Protein 2J13 (pdb70)

Sequence (207 aa):
MAYTNTTPHNWGIAGKLYTDLLQKNGGFYLGDTKKKDIYLLTFDNGYYENGYTGKILDVLKEEKKVPATFFVTGHYIKTQKKDLLLLRMKKDEGHIIGNHSWSHPDFTAVNNDEKLLREELTSVTEEIKKVTGQKKEVKKYVRPPRGVFSERTLALLTKEMGYYNVFWSLAFLDDWIHPGSILLLLHAISKDNAEEALAKIIDDDLREKGYHFKSLDDLVKSN

Solvent-accessible surface area: 10336 Å² total; per-residue (Å²): 132,104,97,68,86,78,79,35,106,16,37,96,47,47,90,109,41,60,58,14,4,134,110,11,22,14,29,42,53,12,31,86,170,80,89,6,0,3,3,0,4,48,7,28,153,36,64,52,55,4,18,87,2,0,65,19,1,94,139,52,153,3,33,4,2,1,0,0,3,0,112,2,0,140,75,50,100,117,26,0,56,59,0,88,102,44,59,16,28,1,0,0,7,0,76,68,52,29,48,3,42,83,34,102,33,106,84,3,99,106,1,0,49,38,0,12,99,50,0,78,182,30,10,50,27,167,94,11,68,2,0,0,3,0,141,1,11,0,2,43,80,6,1,9,15,1,103,122,52,59,18,70,2,0,0,39,22,80,55,119,76,116,266,64,130,34,0,4,0,7,13,18,48,17,67,47,135,87,32,13,113,40,5,23,141,56,0,63,84,12,95,157,113,35,13,102,17,63,20,2,50,46,12,46,156,27,166

B-factor: mean 31.55, std 9.58, range [15.0, 72.78]

Nearest PDB structures (foldseek):
  2j13-assembly1_A  TM=1.005E+00  e=3.047E-46  Bacillus anthracis str. Ames
  1w17-assembly2_B  TM=9.681E-01  e=4.749E-28  Bacillus subtilis
  7bkf-assembly1_A  TM=9.327E-01  e=3.307E-18  Bacillus anthracis
  5o6y-assembly4_D  TM=9.302E-01  e=1.624E-17  Bacillus cereus ATCC 14579
  5o6y-assembly1_A  TM=9.293E-01  e=1.966E-17  Bacillus cereus ATCC 14579

Foldseek 3Di:
DDFDLDKDFDDPDDDVVVVLQVVQQEDAFFDQVAQEEAEEEEAADCQPQLVLLLVLCLVLVFEHEYAYEQVCCVPPLPSLQSCLVSHYHYEHAFHNQDQLSPDDLVRLCCRRVVRQVSSCVSHVDPGHAEYEYRSRMDGSVSSNSQVVSRHHHYDFNEEDDVCDGRGGYYYYDRNDPCRSVVVNVVSVVSVVVVHDHDYVVVRVVSD

Radius of gyration: 16.36 Å; Cα contacts (8 Å, |Δi|>4): 412; chains: 1; bounding box: 39×41×39 Å

Secondary structure (DSSP, 8-state):
-PPP---EE-----HHHHHHHHHTTEESB--TTS-EEEEEEEESS--S-HHHHHHHHHHHT--EEEEE-HHHHHH-HHHHHHHHHTT-EEEE--SS---GGGS-HHHHHHHHHHHHHHHHHHH--S---EE--GGGEE-HHHHHHHHHTT-EEE--SEE------TTBEEEE---STTHHHHHHHHHHHHHHTT-EEE-HHHHHHT-

InterPro domains:
  IPR002509 NodB homology domain [PF01522] (63-186)
  IPR002509 NodB homology domain [PS51677] (68-249)
  IPR011330 Glycoside hydrolase/deacetylase, beta/alpha-barrel [SSF88713] (45-255)
  IPR014235 Peptidoglycan-N-acetylmuramic acid deacetylase PdaA [TIGR02884] (32-254)
  IPR014235 Peptidoglycan-N-acetylmuramic acid deacetylase PdaA [cd10948] (29-251)
  IPR050248 Polysaccharide deacetylase, ArnD subfamily [PTHR10587] (43-257)

Organism: Bacillus anthracis (NCBI:txid1392)

Structure (mmCIF, N/CA/C/O backbone):
data_2J13
#
_entry.id   2J13
#
_cell.length_a   56.927
_cell.length_b   56.927
_cell.length_c   158.531
_cell.angle_alpha   90.00
_cell.angle_beta   90.00
_cell.angle_gamma   120.00
#
_symmetry.space_group_name_H-M   'P 32 2 1'
#
loop_
_entity.id
_entity.type
_entity.pdbx_description
1 polymer 'POLYSACCHARIDE DEACETYLASE'
2 non-polymer 'ZINC ION'
3 non-polymer 'ACETATE ION'
4 non-polymer 'CACODYLATE ION'
5 water water
#
loop_
_atom_site.group_PDB
_atom_site.id
_atom_site.type_symbol
_atom_site.label_atom_id
_atom_site.label_alt_id
_atom_site.label_comp_id
_atom_site.label_asym_id
_atom_site.label_entity_id
_atom_site.label_seq_id
_atom_site.pdbx_PDB_ins_code
_atom_site.Cartn_x
_atom_site.Cartn_y
_atom_site.Cartn_z
_atom_site.occupancy
_atom_site.B_iso_or_equiv
_atom_site.auth_seq_id
_atom_site.auth_comp_id
_atom_site.auth_asym_id
_atom_site.auth_atom_id
_atom_site.pdbx_PDB_model_num
ATOM 1 N N . MET A 1 11 ? 43.249 42.544 -7.131 1.00 47.49 1 MET A N 1
ATOM 2 C CA . MET A 1 11 ? 42.696 42.264 -5.772 1.00 46.63 1 MET A CA 1
ATOM 3 C C . MET A 1 11 ? 43.321 41.030 -5.122 1.00 45.89 1 MET A C 1
ATOM 4 O O . MET A 1 11 ? 42.908 39.899 -5.408 1.00 46.39 1 MET A O 1
ATOM 5 N N . ALA A 1 12 ? 44.330 41.258 -4.271 1.00 44.63 2 ALA A N 1
ATOM 6 C CA . ALA A 1 12 ? 44.917 40.202 -3.443 1.00 43.20 2 ALA A CA 1
ATOM 7 C C . ALA A 1 12 ? 44.147 40.161 -2.145 1.00 42.66 2 ALA A C 1
ATOM 8 O O . ALA A 1 12 ? 44.128 41.137 -1.382 1.00 41.41 2 ALA A O 1
ATOM 10 N N . TYR A 1 13 ? 43.532 39.022 -1.879 1.00 42.14 3 TYR A N 1
ATOM 11 C CA . TYR A 1 13 ? 42.854 38.829 -0.614 1.00 41.98 3 TYR A CA 1
ATOM 12 C C . TYR A 1 13 ? 43.844 38.962 0.512 1.00 40.89 3 TYR A C 1
ATOM 13 O O . TYR A 1 13 ? 45.008 38.553 0.412 1.00 40.57 3 TYR A O 1
ATOM 22 N N . THR A 1 14 ? 43.374 39.525 1.611 1.00 39.95 4 THR A N 1
ATOM 23 C CA . THR A 1 14 ? 44.175 39.638 2.793 1.00 39.72 4 THR A CA 1
ATOM 24 C C . THR A 1 14 ? 44.294 38.269 3.440 1.00 38.94 4 THR A C 1
ATOM 25 O O . THR A 1 14 ? 43.300 37.521 3.515 1.00 38.13 4 THR A O 1
ATOM 29 N N . ASN A 1 15 ? 45.497 37.943 3.890 1.00 37.79 5 ASN A N 1
ATOM 30 C CA . ASN A 1 15 ? 45.774 36.689 4.566 1.00 37.89 5 ASN A CA 1
ATOM 31 C C . ASN A 1 15 ? 45.974 36.868 6.058 1.00 35.88 5 ASN A C 1
ATOM 32 O O . ASN A 1 15 ? 46.310 35.919 6.763 1.00 35.79 5 ASN A O 1
ATOM 37 N N . THR A 1 16 ? 45.763 38.089 6.574 1.00 34.47 6 THR A N 1
ATOM 38 C CA A THR A 1 16 ? 45.956 38.321 7.995 0.50 34.13 6 THR A CA 1
ATOM 39 C CA B THR A 1 16 ? 45.948 38.353 7.998 0.50 34.21 6 THR A CA 1
ATOM 40 C C . THR A 1 16 ? 44.912 37.502 8.754 1.00 33.50 6 THR A C 1
ATOM 41 O O . THR A 1 16 ? 43.742 37.555 8.404 1.00 32.61 6 THR A O 1
ATOM 48 N N . PRO A 1 17 ? 45.364 36.710 9.736 1.00 33.24 7 PRO A N 1
ATOM 49 C CA . PRO A 1 17 ? 44.442 35.875 10.515 1.00 32.71 7 PRO A CA 1
ATOM 50 C C . PRO A 1 17 ? 43.642 36.616 11.570 1.00 32.16 7 PRO A C 1
ATOM 51 O O . PRO A 1 17 ? 44.137 37.567 12.217 1.00 32.05 7 PRO A O 1
ATOM 55 N N . HIS A 1 18 ? 42.409 36.171 11.762 1.00 30.73 8 HIS A N 1
ATOM 56 C CA . HIS A 1 18 ? 41.556 36.682 12.801 1.00 31.18 8 HIS A CA 1
ATOM 57 C C . HIS A 1 18 ? 41.043 35.475 13.558 1.00 31.21 8 HIS A C 1
ATOM 58 O O . HIS A 1 18 ? 40.921 34.396 12.953 1.00 29.82 8 HIS A O 1
ATOM 65 N N . ASN A 1 19 ? 40.796 35.631 14.859 1.00 31.74 9 ASN A N 1
ATOM 66 C CA . ASN A 1 19 ? 40.163 34.600 15.682 1.00 32.82 9 ASN A CA 1
ATOM 67 C C . ASN A 1 19 ? 38.723 35.046 15.929 1.00 32.90 9 ASN A C 1
ATOM 68 O O . ASN A 1 19 ? 38.469 36.151 16.442 1.00 32.36 9 ASN A O 1
ATOM 73 N N . TRP A 1 20 ? 37.759 34.204 15.583 1.00 32.02 10 TRP A N 1
ATOM 74 C CA . TRP A 1 20 ? 36.366 34.592 15.795 1.00 32.20 10 TRP A CA 1
ATOM 75 C C . TRP A 1 20 ? 36.064 34.753 17.270 1.00 34.65 10 TRP A C 1
ATOM 76 O O . TRP A 1 20 ? 36.449 33.919 18.073 1.00 35.08 10 TRP A O 1
ATOM 87 N N . GLY A 1 21 ? 35.351 35.832 17.581 1.00 38.32 11 GLY A N 1
ATOM 88 C CA . GLY A 1 21 ? 34.856 36.145 18.929 1.00 41.11 11 GLY A CA 1
ATOM 89 C C . GLY A 1 21 ? 33.768 37.204 18.776 1.00 43.48 11 GLY A C 1
ATOM 90 O O . GLY A 1 21 ? 33.694 37.886 17.725 1.00 44.49 11 GLY A O 1
ATOM 91 N N . ILE A 1 22 ? 32.890 37.322 19.777 1.00 45.89 12 ILE A N 1
ATOM 92 C CA . ILE A 1 22 ? 31.785 38.301 19.715 1.00 47.21 12 ILE A CA 1
ATOM 93 C C . ILE A 1 22 ? 31.339 38.767 21.105 1.00 48.36 12 ILE A C 1
ATOM 94 O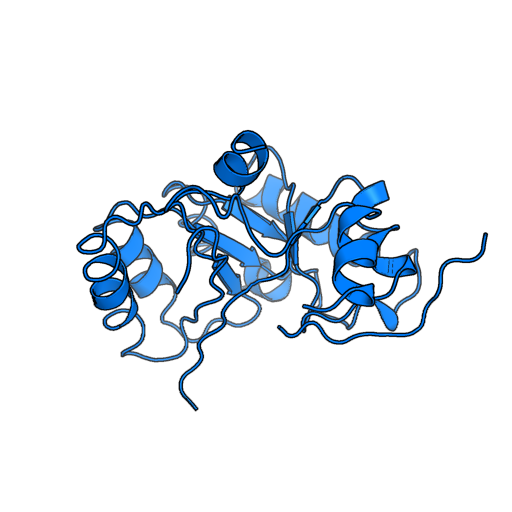 O . ILE A 1 22 ? 30.136 38.762 21.426 1.00 50.22 12 ILE A O 1
ATOM 96 N N . ALA A 1 33 ? 29.786 41.703 16.106 1.00 48.57 23 ALA A N 1
ATOM 97 C CA . ALA A 1 33 ? 31.170 41.298 16.346 1.00 47.65 23 ALA A CA 1
ATOM 98 C C . ALA A 1 33 ? 32.166 42.345 15.836 1.00 46.12 23 ALA A C 1
ATOM 99 O O . ALA A 1 33 ? 33.372 42.086 15.774 1.00 45.93 23 ALA A O 1
ATOM 101 N N . GLY A 1 34 ? 31.656 43.525 15.483 1.00 43.96 24 GLY A N 1
ATOM 102 C CA . GLY A 1 34 ? 32.496 44.616 14.992 1.00 43.29 24 GLY A CA 1
ATOM 103 C C . GLY A 1 34 ? 32.343 44.774 13.497 1.00 44.46 24 GLY A C 1
ATOM 104 O O . GLY A 1 34 ? 31.909 43.853 12.808 1.00 45.37 24 GLY A O 1
ATOM 105 N N . LYS A 1 35 ? 32.705 45.948 12.990 1.00 46.71 25 LYS A N 1
ATOM 106 C CA . LYS A 1 35 ? 32.475 46.291 11.589 1.00 48.46 25 LYS A CA 1
ATOM 107 C C . LYS A 1 35 ? 33.321 45.425 10.654 1.00 49.80 25 LYS A C 1
ATOM 108 O O . LYS A 1 35 ? 32.842 44.970 9.623 1.00 50.07 25 LYS A O 1
ATOM 110 N N . LEU A 1 36 ? 34.580 45.217 11.027 1.00 50.76 26 LEU A N 1
ATOM 111 C CA . LEU A 1 36 ? 35.514 44.470 10.204 1.00 51.00 26 LEU A CA 1
ATOM 112 C C . LEU A 1 36 ? 34.984 43.060 9.969 1.00 49.89 26 LEU A C 1
ATOM 113 O O . LEU A 1 36 ? 34.799 42.634 8.822 1.00 49.25 26 LEU A O 1
ATOM 118 N N . TYR A 1 37 ? 34.715 42.361 11.067 1.00 48.65 27 TYR A N 1
ATOM 119 C CA . TYR A 1 37 ? 34.234 40.978 10.995 1.00 47.15 27 TYR A CA 1
ATOM 120 C C . TYR A 1 37 ? 32.887 40.914 10.300 1.00 46.89 27 TYR A C 1
ATOM 121 O O . TYR A 1 37 ? 32.688 40.128 9.376 1.00 46.32 27 TYR A O 1
ATOM 130 N N . THR A 1 38 ? 31.953 41.742 10.738 1.00 46.75 28 THR A N 1
ATOM 131 C CA . THR A 1 38 ? 30.640 41.826 10.097 1.00 46.73 28 THR A CA 1
ATOM 132 C C . THR A 1 38 ? 30.721 41.922 8.577 1.00 46.57 28 THR A C 1
ATOM 133 O O . THR A 1 38 ? 30.094 41.121 7.878 1.00 46.07 28 THR A O 1
ATOM 137 N N . ASP A 1 39 ? 31.486 42.878 8.047 1.00 46.32 29 ASP A N 1
ATOM 138 C CA . ASP A 1 39 ? 31.536 42.998 6.591 1.00 46.12 29 ASP A CA 1
ATOM 139 C C . ASP A 1 39 ? 32.388 41.896 5.935 1.00 43.88 29 ASP A C 1
ATOM 140 O O . ASP A 1 39 ? 32.090 41.506 4.812 1.00 43.78 29 ASP A O 1
ATOM 145 N N . LEU A 1 40 ? 33.429 41.404 6.605 1.00 41.45 30 LEU A N 1
ATOM 146 C CA . LEU A 1 40 ? 34.173 40.242 6.047 1.00 39.86 30 LEU A CA 1
ATOM 147 C C . LEU A 1 40 ? 33.211 39.074 5.843 1.00 38.34 30 LEU A C 1
ATOM 148 O O . LEU A 1 40 ? 33.220 38.422 4.785 1.00 36.89 30 LEU A O 1
ATOM 153 N N . LEU A 1 41 ? 32.363 38.807 6.843 1.00 37.42 31 LEU A N 1
ATOM 154 C CA . LEU A 1 41 ? 31.406 37.696 6.734 1.00 37.27 31 LEU A CA 1
ATOM 155 C C . LEU A 1 41 ? 30.331 37.965 5.689 1.00 37.55 31 LEU A C 1
ATOM 156 O O . LEU A 1 41 ? 30.008 37.121 4.864 1.00 36.33 31 LEU A O 1
ATOM 161 N N . GLN A 1 42 ? 29.754 39.155 5.743 1.00 38.43 32 GLN A N 1
ATOM 162 C CA . GLN A 1 42 ? 28.730 39.559 4.802 1.00 40.39 32 GLN A CA 1
ATOM 163 C C . GLN A 1 42 ? 29.130 39.367 3.319 1.00 39.99 32 GLN A C 1
ATOM 164 O O . GLN A 1 42 ? 28.366 38.803 2.537 1.00 40.56 32 GLN A O 1
ATOM 170 N N . LYS A 1 43 ? 30.327 39.814 2.948 1.00 39.37 33 LYS A N 1
ATOM 171 C CA . LYS A 1 43 ? 30.778 39.747 1.549 1.00 39.45 33 LYS A CA 1
ATOM 172 C C . LYS A 1 43 ? 31.298 38.361 1.133 1.00 37.51 33 LYS A C 1
ATOM 173 O O . LYS A 1 43 ? 31.485 38.092 -0.062 1.00 37.34 33 LYS A O 1
ATOM 179 N N . ASN A 1 44 ? 31.542 37.486 2.108 1.00 35.28 34 ASN A N 1
ATOM 180 C CA . ASN A 1 44 ? 32.193 36.201 1.835 1.00 33.50 34 ASN A CA 1
ATOM 181 C C . ASN A 1 44 ? 31.440 35.004 2.405 1.00 32.47 34 ASN A C 1
ATOM 182 O O . ASN A 1 44 ? 32.071 34.081 2.903 1.00 31.83 34 ASN A O 1
ATOM 187 N N . GLY A 1 45 ? 30.110 35.047 2.336 1.00 31.26 35 GLY A N 1
ATOM 188 C CA . GLY A 1 45 ? 29.267 33.886 2.533 1.00 30.83 35 GLY A CA 1
ATOM 189 C C . GLY A 1 45 ? 29.254 33.398 3.966 1.00 29.72 35 GLY A C 1
ATOM 190 O O . GLY A 1 45 ? 29.123 32.188 4.220 1.00 29.96 35 GLY A O 1
ATOM 191 N N . GLY A 1 46 ? 29.420 34.316 4.914 1.00 28.00 36 GLY A N 1
ATOM 192 C CA . GLY A 1 46 ? 29.525 33.921 6.334 1.00 27.42 36 GLY A CA 1
ATOM 193 C C . GLY A 1 46 ? 28.353 34.459 7.126 1.00 27.81 36 GLY A C 1
ATOM 194 O O . GLY A 1 46 ? 27.678 35.437 6.727 1.00 28.01 36 GLY A O 1
ATOM 195 N N . PHE A 1 47 ? 28.050 33.780 8.220 1.00 26.31 37 PHE A N 1
ATOM 196 C CA . PHE A 1 47 ? 27.072 34.304 9.181 1.00 26.38 37 PHE A CA 1
ATOM 197 C C . PHE A 1 47 ? 27.391 33.809 10.566 1.00 25.17 37 PHE A C 1
ATOM 198 O O . PHE A 1 47 ? 28.096 32.811 10.735 1.00 23.24 37 PHE A O 1
ATOM 206 N N . TYR A 1 48 ? 26.894 34.533 11.568 1.00 24.01 38 TYR A N 1
ATOM 207 C CA . TYR A 1 48 ? 27.063 34.160 12.961 1.00 24.88 38 TYR A CA 1
ATOM 208 C C . TYR A 1 48 ? 25.769 34.301 13.760 1.00 25.10 38 TYR A C 1
ATOM 209 O O . TYR A 1 48 ? 25.736 33.876 14.912 1.00 24.46 38 TYR A O 1
ATOM 218 N N . LEU A 1 49 ? 24.732 34.829 13.120 1.00 26.65 39 LEU A N 1
ATOM 219 C CA . LEU A 1 49 ? 23.414 35.060 13.718 1.00 29.26 39 LEU A CA 1
ATOM 220 C C . LEU A 1 49 ? 22.359 34.815 12.665 1.00 30.08 39 LEU A C 1
ATOM 221 O O . LEU A 1 49 ? 22.623 34.963 11.445 1.00 30.94 39 LEU A O 1
ATOM 226 N N . GLY A 1 50 ? 21.164 34.457 13.111 1.00 30.43 40 GLY A N 1
ATOM 227 C CA . GLY A 1 50 ? 19.994 34.416 12.245 1.00 31.54 40 GLY A CA 1
ATOM 228 C C . GLY A 1 50 ? 19.225 35.729 12.366 1.00 33.43 40 GLY A C 1
ATOM 229 O O . GLY A 1 50 ? 19.751 36.726 12.820 1.00 33.51 40 GLY A O 1
ATOM 230 N N . ASP A 1 51 ? 17.974 35.706 11.955 1.00 35.88 41 ASP A N 1
ATOM 231 C CA . ASP A 1 51 ? 17.112 36.891 11.996 1.00 38.01 41 ASP A CA 1
ATOM 232 C C . ASP A 1 51 ? 16.862 37.334 13.434 1.00 39.70 41 ASP A C 1
ATOM 233 O O . ASP A 1 51 ? 16.347 36.554 14.234 1.00 40.30 41 ASP A O 1
ATOM 238 N N . THR A 1 52 ? 17.221 38.576 13.753 1.00 41.67 42 THR A N 1
ATOM 239 C CA . THR A 1 52 ? 17.179 39.076 15.131 1.00 43.24 42 THR A CA 1
ATOM 240 C C . THR A 1 52 ? 15.814 39.644 15.535 1.00 44.18 42 THR A C 1
ATOM 241 O O . THR A 1 52 ? 15.650 40.141 16.660 1.00 44.26 42 THR A O 1
ATOM 245 N N . LYS A 1 53 ? 14.849 39.568 14.626 1.00 45.62 43 LYS A N 1
ATOM 246 C CA . LYS A 1 53 ? 13.484 40.035 14.875 1.00 46.62 43 LYS A CA 1
ATOM 247 C C . LYS A 1 53 ? 12.526 38.860 15.147 1.00 46.21 43 LYS A C 1
ATOM 248 O O . LYS A 1 53 ? 11.337 39.070 15.357 1.00 47.06 43 LYS A O 1
ATOM 254 N N . LYS A 1 54 ? 13.051 37.632 15.132 1.00 45.03 44 LYS A N 1
ATOM 255 C CA . LYS A 1 54 ? 12.294 36.422 15.424 1.00 44.10 44 LYS A CA 1
ATOM 256 C C . LYS A 1 54 ? 13.016 35.676 16.548 1.00 41.89 44 LYS A C 1
ATOM 257 O O . LYS A 1 54 ? 14.243 35.739 16.646 1.00 41.60 44 LYS A O 1
ATOM 263 N N . LYS A 1 55 ? 12.260 34.957 17.375 1.00 39.52 45 LYS A N 1
ATOM 264 C CA . LYS A 1 55 ? 12.817 34.211 18.498 1.00 37.70 45 LYS A CA 1
ATOM 265 C C . LYS A 1 55 ? 13.222 32.794 18.076 1.00 34.54 45 LYS A C 1
ATOM 266 O O . LYS A 1 55 ? 13.016 31.823 18.817 1.00 33.86 45 LYS A O 1
ATOM 272 N N . ASP A 1 56 ? 13.818 32.690 16.894 1.00 30.70 46 ASP A N 1
ATOM 273 C CA . ASP A 1 56 ? 14.413 31.430 16.416 1.00 28.87 46 ASP A CA 1
ATOM 274 C C . ASP A 1 56 ? 15.879 31.413 16.773 1.00 26.86 46 ASP A C 1
ATOM 275 O O . ASP A 1 56 ? 16.575 32.411 16.613 1.00 26.32 46 ASP A O 1
ATOM 280 N N . ILE A 1 57 ? 16.331 30.274 17.287 1.00 24.93 47 ILE A N 1
ATOM 281 C CA . ILE A 1 57 ? 17.725 30.059 17.664 1.00 24.39 47 ILE A CA 1
ATOM 282 C C . ILE A 1 57 ? 18.230 28.719 17.120 1.00 22.89 47 ILE A C 1
ATOM 283 O O . ILE A 1 57 ? 17.453 27.874 16.698 1.00 22.90 47 ILE A O 1
ATOM 288 N N . TYR A 1 58 ? 19.556 28.559 17.083 1.00 20.94 48 TYR A N 1
ATOM 289 C CA . TYR A 1 58 ? 20.200 27.478 16.306 1.00 21.18 48 TYR A CA 1
ATOM 290 C C . TYR A 1 58 ? 21.294 26.817 17.119 1.00 20.10 48 TYR A C 1
ATOM 291 O O . TYR A 1 58 ? 22.287 27.434 17.404 1.00 22.02 48 TYR A O 1
ATOM 300 N N . LEU A 1 59 ? 21.077 25.560 17.494 1.00 18.02 49 LEU A N 1
ATOM 301 C CA A LEU A 1 59 ? 22.026 24.797 18.261 0.50 17.18 49 LEU A CA 1
ATOM 302 C CA B LEU A 1 59 ? 22.065 24.786 18.257 0.50 18.20 49 LEU A CA 1
ATOM 303 C C . LEU A 1 59 ? 23.052 24.120 17.342 1.00 17.84 49 LEU A C 1
ATOM 304 O O . LEU A 1 59 ? 22.683 23.467 16.345 1.00 17.78 49 LEU A O 1
ATOM 313 N N . THR A 1 60 ? 24.329 24.244 17.705 1.00 17.99 50 THR A N 1
ATOM 314 C CA . THR A 1 60 ? 25.402 23.584 16.981 1.00 16.57 50 THR A CA 1
ATOM 315 C C . THR A 1 60 ? 26.420 23.031 17.960 1.00 17.03 50 THR A C 1
ATOM 316 O O . THR A 1 60 ? 26.505 23.497 19.098 1.00 17.38 50 THR A O 1
ATOM 320 N N . PHE A 1 61 ? 27.149 22.026 17.492 1.00 16.91 51 PHE A N 1
ATOM 321 C CA . PHE A 1 61 ? 28.237 21.369 18.231 1.00 17.20 51 PHE A CA 1
ATOM 322 C C . PHE A 1 61 ? 29.398 21.185 17.264 1.00 18.14 51 PHE A C 1
ATOM 323 O O . PHE A 1 61 ? 29.180 20.951 16.069 1.00 18.02 51 PHE A O 1
ATOM 331 N N . ASP A 1 62 ? 30.627 21.237 17.798 1.00 18.24 52 ASP A N 1
ATOM 332 C CA . ASP A 1 62 ? 31.816 20.850 17.032 1.00 19.03 52 ASP A CA 1
ATOM 333 C C . ASP A 1 62 ? 32.356 19.518 17.561 1.00 20.62 52 ASP A C 1
ATOM 334 O O . ASP A 1 62 ? 32.479 19.308 18.779 1.00 22.16 52 ASP A O 1
ATOM 339 N N . ASN A 1 63 ? 32.692 18.627 16.633 1.00 21.94 53 ASN A N 1
ATOM 340 C CA . ASN A 1 63 ? 33.042 17.270 16.926 1.00 23.37 53 ASN A CA 1
ATOM 341 C C . ASN A 1 63 ? 34.355 16.904 16.280 1.00 25.41 53 ASN A C 1
ATOM 342 O O . ASN A 1 63 ? 34.406 16.292 15.233 1.00 23.87 53 ASN A O 1
ATOM 347 N N . GLY A 1 64 ? 35.419 17.370 16.917 1.00 29.05 54 GLY A N 1
ATOM 348 C CA . GLY A 1 64 ? 36.769 16.951 16.584 1.00 31.04 54 GLY A CA 1
ATOM 349 C C . GLY A 1 64 ? 37.310 15.945 17.578 1.00 33.28 54 GLY A C 1
ATOM 350 O O . GLY A 1 64 ? 38.360 15.361 17.338 1.00 33.94 54 GLY A O 1
ATOM 351 N N . TYR A 1 65 ? 36.646 15.805 18.723 1.00 34.68 55 TYR A N 1
ATOM 352 C CA A TYR A 1 65 ? 37.039 14.838 19.734 0.50 35.47 55 TYR A CA 1
ATOM 353 C CA B TYR A 1 65 ? 37.042 14.854 19.774 0.50 35.49 55 TYR A CA 1
ATOM 354 C C . TYR A 1 65 ? 35.778 14.200 20.320 1.00 35.80 55 TYR A C 1
ATOM 355 O O . TYR A 1 65 ? 34.719 14.857 20.399 1.00 37.14 55 TYR A O 1
ATOM 372 N N . GLU A 1 66 ? 35.860 12.929 20.698 1.00 35.70 56 GLU A N 1
ATOM 373 C CA . GLU A 1 66 ? 34.733 12.266 21.373 1.00 35.60 56 GLU A CA 1
ATOM 374 C C . GLU A 1 66 ? 35.076 12.027 22.832 1.00 35.76 56 GLU A C 1
ATOM 375 O O . GLU A 1 66 ? 35.934 11.209 23.141 1.00 35.89 56 GLU A O 1
ATOM 381 N N . ASN A 1 67 ? 34.353 12.704 23.715 1.00 35.65 57 ASN A N 1
ATOM 382 C CA . ASN A 1 67 ? 34.558 12.602 25.149 1.00 36.47 57 ASN A CA 1
ATOM 383 C C . ASN A 1 67 ? 33.732 11.496 25.783 1.00 36.44 57 ASN A C 1
ATOM 384 O O . ASN A 1 67 ? 33.947 11.159 26.945 1.00 37.53 57 ASN A O 1
ATOM 389 N N . GLY A 1 68 ? 32.794 10.942 25.023 1.00 35.63 58 GLY A N 1
ATOM 390 C CA . GLY A 1 68 ? 31.962 9.806 25.453 1.00 35.32 58 GLY A CA 1
ATOM 391 C C . GLY A 1 68 ? 30.525 10.177 25.806 1.00 34.82 58 GLY A C 1
ATOM 392 O O . GLY A 1 68 ? 29.749 9.335 26.319 1.00 34.86 58 GLY A O 1
ATOM 393 N N . TYR A 1 69 ? 30.133 11.414 25.519 1.00 32.49 59 TYR A N 1
ATOM 394 C CA . TYR A 1 69 ? 28.776 11.878 25.871 1.00 31.50 59 TYR A CA 1
ATOM 395 C C . TYR A 1 69 ? 27.914 12.289 24.671 1.00 30.04 59 TYR A C 1
ATOM 396 O O . TYR A 1 69 ? 26.783 12.728 24.840 1.00 27.31 59 TYR A O 1
ATOM 405 N N . THR A 1 70 ? 28.451 12.193 23.454 1.00 28.67 60 THR A N 1
ATOM 406 C CA . THR A 1 70 ? 27.663 12.602 22.306 1.00 27.50 60 THR A CA 1
ATOM 407 C C . THR A 1 70 ? 26.377 11.776 22.174 1.00 27.18 60 THR A C 1
ATOM 408 O O . THR A 1 70 ? 25.373 12.297 21.752 1.00 26.00 60 THR A O 1
ATOM 412 N N . GLY A 1 71 ? 26.408 10.493 22.522 1.00 27.93 61 GLY A N 1
ATOM 413 C CA . GLY A 1 71 ? 25.196 9.671 22.450 1.00 28.53 61 GLY A CA 1
ATOM 414 C C . GLY A 1 71 ? 24.130 10.171 23.412 1.00 29.09 61 GLY A C 1
ATOM 415 O O . GLY A 1 71 ? 22.940 10.141 23.098 1.00 30.35 61 GLY A O 1
ATOM 416 N N . LYS A 1 72 ? 24.556 10.635 24.575 1.00 30.10 62 LYS A N 1
ATOM 417 C CA . LYS A 1 72 ? 23.638 11.210 25.578 1.00 30.68 62 LYS A CA 1
ATOM 418 C C . LYS A 1 72 ? 23.060 12.548 25.108 1.00 29.76 62 LYS A C 1
ATOM 419 O O . LYS A 1 72 ? 21.880 12.808 25.324 1.00 29.83 62 LYS A O 1
ATOM 425 N N . ILE A 1 73 ? 23.879 13.387 24.453 1.00 27.56 63 ILE A N 1
ATOM 426 C CA . ILE A 1 73 ? 23.386 14.610 23.794 1.00 26.93 63 ILE A CA 1
ATOM 427 C C . ILE A 1 73 ? 22.329 14.252 22.761 1.00 26.19 63 ILE A C 1
ATOM 428 O O . ILE A 1 73 ? 21.256 14.863 22.699 1.00 25.85 63 ILE A O 1
ATOM 433 N N . LEU A 1 74 ? 22.629 13.269 21.924 1.00 25.39 64 LEU A N 1
ATOM 434 C CA . LEU A 1 74 ? 21.714 12.892 20.868 1.00 25.42 64 LEU A CA 1
ATOM 435 C C . LEU A 1 74 ? 20.403 12.379 21.480 1.00 26.57 64 LEU A C 1
ATOM 436 O O . LEU A 1 74 ? 19.345 12.659 20.966 1.00 25.98 64 LEU A O 1
ATOM 441 N N . ASP A 1 75 ? 20.506 11.660 22.586 1.00 27.79 65 ASP A N 1
ATOM 442 C CA . ASP A 1 75 ? 19.278 11.165 23.268 1.00 29.12 65 ASP A CA 1
ATOM 443 C C . ASP A 1 75 ? 18.383 12.351 23.707 1.00 28.64 65 ASP A C 1
ATOM 444 O O . ASP A 1 75 ? 17.155 12.315 23.561 1.00 29.66 65 ASP A O 1
ATOM 449 N N . VAL A 1 76 ? 18.996 13.371 24.309 1.00 28.26 66 VAL A N 1
ATOM 450 C CA . VAL A 1 76 ? 18.276 14.574 24.704 1.00 27.20 66 VAL A CA 1
ATOM 451 C C . VAL A 1 76 ? 17.619 15.244 23.485 1.00 26.14 66 VAL A C 1
ATOM 452 O O . VAL A 1 76 ? 16.454 15.586 23.500 1.00 24.92 66 VAL A O 1
ATOM 456 N N . LEU A 1 77 ? 18.367 15.445 22.404 1.00 25.75 67 LEU A N 1
ATOM 457 C CA . LEU A 1 77 ? 17.815 16.121 21.232 1.00 25.37 67 LEU A CA 1
ATOM 458 C C . LEU A 1 77 ? 16.623 15.371 20.624 1.00 27.21 67 LEU A C 1
ATOM 459 O O . LEU A 1 77 ? 15.667 15.986 20.140 1.00 26.62 67 LEU A O 1
ATOM 464 N N . LYS A 1 78 ? 16.688 14.045 20.677 1.00 28.93 68 LYS A N 1
ATOM 465 C CA . LYS A 1 78 ? 15.630 13.192 20.179 1.00 30.91 68 LYS A CA 1
ATOM 466 C C . LYS A 1 78 ? 14.374 13.314 21.064 1.00 31.26 68 LYS A C 1
ATOM 467 O O . LYS A 1 78 ? 13.290 13.439 20.544 1.00 31.19 68 LYS A O 1
ATOM 473 N N . GLU A 1 79 ? 14.578 13.312 22.378 1.00 31.66 69 GLU A N 1
ATOM 474 C CA A GLU A 1 79 ? 13.492 13.431 23.356 0.50 32.52 69 GLU A CA 1
ATOM 475 C CA B GLU A 1 79 ? 13.501 13.441 23.378 0.50 32.51 69 GLU A CA 1
ATOM 476 C C . GLU A 1 79 ? 12.770 14.755 23.217 1.00 32.06 69 GLU A C 1
ATOM 477 O O . GLU A 1 79 ? 11.529 14.816 23.279 1.00 32.59 69 GLU A O 1
ATOM 488 N N . LYS A 1 80 ? 13.550 15.815 23.047 1.00 30.75 70 LYS A N 1
ATOM 489 C CA . LYS A 1 80 ? 13.047 17.158 23.002 1.00 30.25 70 LYS A CA 1
ATOM 490 C C . LYS A 1 80 ? 12.666 17.622 21.609 1.00 29.14 70 LYS A C 1
ATOM 491 O O . LYS A 1 80 ? 12.170 18.732 21.458 1.00 28.59 70 LYS A O 1
ATOM 497 N N . LYS A 1 81 ? 12.949 16.808 20.597 1.00 28.92 71 LYS A N 1
ATOM 498 C CA . LYS A 1 81 ? 12.752 17.169 19.196 1.00 29.18 71 LYS A CA 1
ATOM 499 C C . LYS A 1 81 ? 13.392 18.501 18.828 1.00 27.11 71 LYS A C 1
ATOM 500 O O . LYS A 1 81 ? 12.757 19.432 18.344 1.00 27.21 71 LYS A O 1
ATOM 506 N N . VAL A 1 82 ? 14.690 18.575 19.077 1.00 25.60 72 VAL A N 1
ATOM 507 C CA . VAL A 1 82 ? 15.465 19.773 18.795 1.00 24.86 72 VAL A CA 1
ATOM 508 C C . VAL A 1 82 ? 16.511 19.398 17.743 1.00 23.83 72 VAL A C 1
ATOM 509 O O . VAL A 1 82 ? 17.264 18.437 17.966 1.00 25.12 72 VAL A O 1
ATOM 513 N N . PRO A 1 83 ? 16.542 20.129 16.617 1.00 23.26 73 PRO A N 1
ATOM 514 C CA . PRO A 1 83 ? 17.547 19.915 15.584 1.00 23.24 73 PRO A CA 1
ATOM 515 C C . PRO A 1 83 ? 18.869 20.601 15.916 1.00 22.03 73 PRO A C 1
ATOM 516 O O . PRO A 1 83 ? 18.884 21.643 16.545 1.00 22.05 73 PRO A O 1
ATOM 520 N N . ALA A 1 84 ? 19.965 19.998 15.474 1.00 21.13 74 ALA A N 1
ATOM 521 C CA . ALA A 1 84 ? 21.285 20.602 15.633 1.00 19.78 74 ALA A CA 1
ATOM 522 C C . ALA A 1 84 ? 22.139 20.311 14.414 1.00 19.74 74 ALA A C 1
ATOM 523 O O . ALA A 1 84 ? 21.840 19.402 13.626 1.00 19.45 74 ALA A O 1
ATOM 525 N N . THR A 1 85 ? 23.187 21.113 14.233 1.00 18.36 75 THR A N 1
ATOM 526 C CA . THR A 1 85 ? 24.252 20.806 13.289 1.00 17.60 75 THR A CA 1
ATOM 527 C C . THR A 1 85 ? 25.487 20.388 14.105 1.00 17.25 75 THR A C 1
ATOM 528 O O . THR A 1 85 ? 25.869 21.086 15.053 1.00 18.59 75 THR A O 1
ATOM 532 N N . PHE A 1 86 ? 26.096 19.269 13.709 1.00 16.93 76 PHE A N 1
ATOM 533 C CA . PHE A 1 86 ? 27.335 18.740 14.262 1.00 17.43 76 PHE A CA 1
ATOM 534 C C . PHE A 1 86 ? 28.408 18.928 13.190 1.00 17.22 76 PHE A C 1
ATOM 535 O O . PHE A 1 86 ? 28.340 18.298 12.124 1.00 17.03 76 PHE A O 1
ATOM 543 N N . PHE A 1 87 ? 29.379 19.793 13.489 1.00 16.17 77 PHE A N 1
ATOM 544 C CA . PHE A 1 87 ? 30.505 20.059 12.597 1.00 16.05 77 PHE A CA 1
ATOM 545 C C . PHE A 1 87 ? 31.588 19.067 12.915 1.00 16.75 77 PHE A C 1
ATOM 546 O O . PHE A 1 87 ? 32.201 19.149 13.960 1.00 19.63 77 PHE A O 1
ATOM 554 N N . VAL A 1 88 ? 31.800 18.107 12.018 1.00 17.13 78 VAL A N 1
ATOM 555 C CA . VAL A 1 88 ? 32.695 16.953 12.255 1.00 17.47 78 VAL A CA 1
ATOM 556 C C . VAL A 1 88 ? 34.040 17.055 11.527 1.00 17.72 78 VAL A C 1
ATOM 557 O O . VAL A 1 88 ? 34.123 17.604 10.429 1.00 17.37 78 VAL A O 1
ATOM 561 N N . THR A 1 89 ? 35.085 16.518 12.148 1.00 19.23 79 THR A N 1
ATOM 562 C CA . THR A 1 89 ? 36.376 16.379 11.476 1.00 20.44 79 THR A CA 1
ATOM 563 C C . THR A 1 89 ? 36.548 14.970 10.870 1.00 22.57 79 THR A C 1
ATOM 564 O O . THR A 1 89 ? 35.773 14.065 11.133 1.00 22.90 79 THR A O 1
ATOM 568 N N . GLY A 1 90 ? 37.607 14.777 10.104 1.00 24.63 80 GLY A N 1
ATOM 569 C CA . GLY A 1 90 ? 37.938 13.442 9.566 1.00 25.99 80 GLY A CA 1
ATOM 570 C C . GLY A 1 90 ? 38.269 12.404 10.625 1.00 27.68 80 GLY A C 1
ATOM 571 O O . GLY A 1 90 ? 37.854 11.237 10.501 1.00 29.69 80 GLY A O 1
ATOM 572 N N . HIS A 1 91 ? 38.977 12.804 11.680 1.00 28.74 81 HIS A N 1
ATOM 573 C CA . HIS A 1 91 ? 39.290 11.914 12.789 1.00 30.18 81 HIS A CA 1
ATOM 574 C C . HIS A 1 91 ? 38.017 11.438 13.450 1.00 29.70 81 HIS A C 1
ATOM 575 O O . HIS A 1 91 ? 37.849 10.268 13.759 1.00 30.00 81 HIS A O 1
ATOM 582 N N . TYR A 1 92 ? 37.082 12.359 13.623 1.00 27.51 82 TYR A N 1
ATOM 583 C CA . TYR A 1 92 ? 35.809 12.001 14.213 1.00 27.25 82 TYR A CA 1
ATOM 584 C C . TYR A 1 92 ? 35.054 11.014 13.311 1.00 27.10 82 TYR A C 1
ATOM 585 O O . TYR A 1 92 ? 34.579 9.982 13.784 1.00 28.21 82 TYR A O 1
ATOM 594 N N . ILE A 1 93 ? 34.938 11.312 12.012 1.00 26.77 83 ILE A N 1
ATOM 595 C CA . ILE A 1 93 ? 34.238 10.422 11.072 1.00 27.99 83 ILE A CA 1
ATOM 596 C C . ILE A 1 93 ? 34.827 9.005 11.084 1.00 29.29 83 ILE A C 1
ATOM 597 O O . ILE A 1 93 ? 34.080 8.021 11.135 1.00 29.50 83 ILE A O 1
ATOM 602 N N . LYS A 1 94 ? 36.148 8.908 11.046 1.00 30.43 84 LYS A N 1
ATOM 603 C CA . LYS A 1 94 ? 36.807 7.592 10.955 1.00 31.94 84 LYS A CA 1
ATOM 604 C C . LYS A 1 94 ? 36.638 6.778 12.239 1.00 32.60 84 LYS A C 1
ATOM 605 O O . LYS A 1 94 ? 36.569 5.528 12.189 1.00 34.26 84 LYS A O 1
ATOM 611 N N . THR A 1 95 ? 36.606 7.460 13.380 1.00 31.29 85 THR A N 1
ATOM 612 C CA . THR A 1 95 ? 36.608 6.798 14.687 1.00 31.26 85 THR A CA 1
ATOM 613 C C . THR A 1 95 ? 35.233 6.677 15.340 1.00 30.96 85 THR A C 1
ATOM 614 O O . THR A 1 95 ? 35.091 5.949 16.336 1.00 30.79 85 THR A O 1
ATOM 618 N N . GLN A 1 96 ? 34.224 7.361 14.799 1.00 30.10 86 GLN A N 1
ATOM 619 C CA . GLN A 1 96 ? 32.887 7.368 15.418 1.00 29.91 86 GLN A CA 1
ATOM 620 C C . GLN A 1 96 ? 31.767 7.208 14.383 1.00 29.78 86 GLN A C 1
ATOM 621 O O . GLN A 1 96 ? 30.760 7.929 14.413 1.00 28.90 86 GLN A O 1
ATOM 627 N N . LYS A 1 97 ? 31.898 6.217 13.490 1.00 29.71 87 LYS A N 1
ATOM 628 C CA A LYS A 1 97 ? 30.915 6.052 12.426 0.50 30.66 87 LYS A CA 1
ATOM 629 C CA B LYS A 1 97 ? 30.924 5.972 12.433 0.50 30.51 87 LYS A CA 1
ATOM 630 C C . LYS A 1 97 ? 29.499 5.860 12.964 1.00 30.34 87 LYS A C 1
ATOM 631 O O . LYS A 1 97 ? 28.558 6.347 12.374 1.00 29.98 87 LYS A O 1
ATOM 642 N N . ASP A 1 98 ? 29.345 5.156 14.076 1.00 31.79 88 ASP A N 1
ATOM 643 C CA . ASP A 1 98 ? 28.009 4.897 14.591 1.00 32.26 88 ASP A CA 1
ATOM 644 C C . ASP A 1 98 ? 27.289 6.161 15.070 1.00 31.32 88 ASP A C 1
ATOM 645 O O . ASP A 1 98 ? 26.110 6.338 14.785 1.00 30.03 88 ASP A O 1
ATOM 650 N N . LEU A 1 99 ? 28.016 7.053 15.744 1.00 30.34 89 LEU A N 1
ATOM 651 C CA . LEU A 1 99 ? 27.452 8.344 16.160 1.00 29.32 89 LEU A CA 1
ATOM 652 C C . LEU A 1 99 ? 27.106 9.202 14.935 1.00 28.95 89 LEU A C 1
ATOM 653 O O . LEU A 1 99 ? 26.064 9.848 14.898 1.00 29.83 89 LEU A O 1
ATOM 658 N N . LEU A 1 100 ? 27.966 9.183 13.912 1.00 27.58 90 LEU A N 1
ATOM 659 C CA A LEU A 1 100 ? 27.698 9.887 12.685 0.50 27.26 90 LEU A CA 1
ATOM 660 C CA B LEU A 1 100 ? 27.680 9.887 12.655 0.50 27.56 90 LEU A CA 1
ATOM 661 C C . LEU A 1 100 ? 26.371 9.448 12.043 1.00 27.88 90 LEU A C 1
ATOM 662 O O . LEU A 1 100 ? 25.574 10.259 11.616 1.00 27.35 90 LEU A O 1
ATOM 671 N N . LEU A 1 101 ? 26.136 8.127 12.009 1.00 28.62 91 LEU A N 1
ATOM 672 C CA . LEU A 1 101 ? 24.912 7.604 11.486 1.00 30.09 91 LEU A CA 1
ATOM 673 C C . LEU A 1 101 ? 23.700 8.004 12.329 1.00 29.99 91 LEU A C 1
ATOM 674 O O . LEU A 1 101 ? 22.632 8.222 11.778 1.00 31.00 91 LEU A O 1
ATOM 679 N N . ARG A 1 102 ? 23.853 8.093 13.642 1.00 30.06 92 ARG A N 1
ATOM 680 C CA . ARG A 1 102 ? 22.770 8.638 14.496 1.00 29.25 92 ARG A CA 1
ATOM 681 C C . ARG A 1 102 ? 22.457 10.073 14.115 1.00 28.52 92 ARG A C 1
ATOM 682 O O . ARG A 1 102 ? 21.320 10.505 14.089 1.00 27.43 92 ARG A O 1
ATOM 690 N N . MET A 1 103 ? 23.488 10.863 13.837 1.00 27.56 93 MET A N 1
ATOM 691 C CA . MET A 1 103 ? 23.244 12.244 13.476 1.00 27.11 93 MET A CA 1
ATOM 692 C C . MET A 1 103 ? 22.337 12.354 12.244 1.00 28.09 93 MET A C 1
ATOM 693 O O . MET A 1 103 ? 21.353 13.106 12.239 1.00 28.50 93 MET A O 1
ATOM 698 N N . LYS A 1 104 ? 22.638 11.570 11.214 1.00 28.40 94 LYS A N 1
ATOM 699 C CA A LYS A 1 104 ? 21.857 11.609 9.980 0.50 29.53 94 LYS A CA 1
ATOM 700 C CA B LYS A 1 104 ? 21.876 11.555 9.966 0.50 29.49 94 LYS A CA 1
ATOM 701 C C . LYS A 1 104 ? 20.474 10.991 10.187 1.00 29.75 94 LYS A C 1
ATOM 702 O O . LYS A 1 104 ? 19.485 11.560 9.750 1.00 28.53 94 LYS A O 1
ATOM 713 N N . ASP A 1 105 ?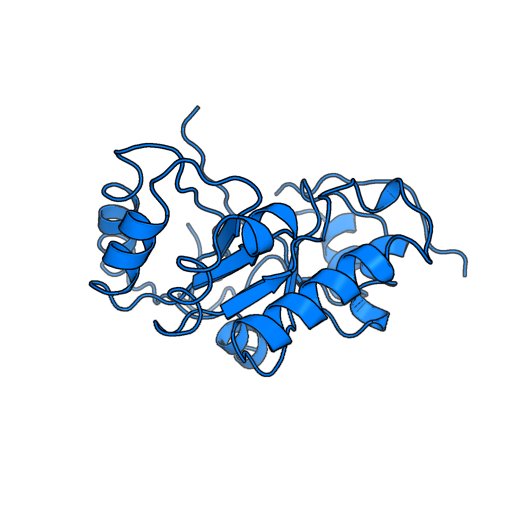 20.437 9.863 10.869 1.00 30.60 95 ASP A N 1
ATOM 714 C CA . ASP A 1 105 ? 19.201 9.090 11.056 1.00 32.77 95 ASP A CA 1
ATOM 715 C C . ASP A 1 105 ? 18.204 9.797 11.945 1.00 32.69 95 ASP A C 1
ATOM 716 O O . ASP A 1 105 ? 16.991 9.622 11.765 1.00 33.82 95 ASP A O 1
ATOM 721 N N . GLU A 1 106 ? 18.688 10.606 12.889 1.00 31.62 96 GLU A N 1
ATOM 722 C CA . GLU A 1 106 ? 17.799 11.307 13.836 1.00 30.92 96 GLU A CA 1
ATOM 723 C C . GLU A 1 106 ? 17.484 12.775 13.498 1.00 30.35 96 GLU A C 1
ATOM 724 O O . GLU A 1 106 ? 17.024 13.534 14.353 1.00 31.15 96 GLU A O 1
ATOM 730 N N . GLY A 1 107 ? 17.703 13.172 12.252 1.00 28.75 97 GLY A N 1
ATOM 731 C CA . GLY A 1 107 ? 17.206 14.435 11.745 1.00 27.96 97 GLY A CA 1
ATOM 732 C C . GLY A 1 107 ? 18.123 15.638 11.901 1.00 27.29 97 GLY A C 1
ATOM 733 O O . GLY A 1 107 ? 17.670 16.774 11.784 1.00 28.55 97 GLY A O 1
ATOM 734 N N . HIS A 1 108 ? 19.409 15.387 12.139 1.00 25.21 98 HIS A N 1
ATOM 735 C CA . HIS A 1 108 ? 20.376 16.490 12.282 1.00 23.61 98 HIS A CA 1
ATOM 736 C C . HIS A 1 108 ? 21.102 16.765 10.970 1.00 23.83 98 HIS A C 1
ATOM 737 O O . HIS A 1 108 ? 20.914 16.032 9.973 1.00 25.80 98 HIS A O 1
ATOM 744 N N . ILE A 1 109 ? 21.870 17.854 10.948 1.00 21.72 99 ILE A N 1
ATOM 745 C CA . ILE A 1 109 ? 22.691 18.187 9.775 1.00 20.71 99 ILE A CA 1
ATOM 746 C C . ILE A 1 109 ? 24.115 17.966 10.185 1.00 20.17 99 ILE A C 1
ATOM 747 O O . ILE A 1 109 ? 24.503 18.365 11.298 1.00 19.87 99 ILE A O 1
ATOM 752 N N . ILE A 1 110 ? 24.890 17.303 9.328 1.00 20.03 100 ILE A N 1
ATOM 753 C CA . ILE A 1 110 ? 26.309 17.102 9.581 1.00 19.41 100 ILE A CA 1
ATOM 754 C C . ILE A 1 110 ? 27.076 18.163 8.794 1.00 19.02 100 ILE A C 1
ATOM 755 O O . ILE A 1 110 ? 26.926 18.289 7.554 1.00 19.55 100 ILE A O 1
ATOM 760 N N . GLY A 1 111 ? 27.828 18.980 9.530 1.00 18.27 101 GLY A N 1
ATOM 761 C CA . GLY A 1 111 ? 28.660 20.021 8.921 1.00 17.56 101 GLY A CA 1
ATOM 762 C C . GLY A 1 111 ? 30.112 19.613 8.827 1.00 17.15 101 GLY A C 1
ATOM 763 O O . GLY A 1 111 ? 30.527 18.627 9.378 1.00 17.06 101 GLY A O 1
ATOM 764 N N . ASN A 1 112 ? 30.880 20.456 8.149 1.00 16.56 102 ASN A N 1
ATOM 765 C CA . ASN A 1 112 ? 32.256 20.217 7.809 1.00 16.68 102 ASN A CA 1
ATOM 766 C C . ASN A 1 112 ? 33.192 21.028 8.716 1.00 15.94 102 ASN A C 1
ATOM 767 O O . ASN A 1 112 ? 33.156 22.271 8.668 1.00 17.26 102 ASN A O 1
ATOM 772 N N . HIS A 1 113 ? 34.026 20.350 9.507 1.00 16.09 103 HIS A N 1
ATOM 773 C CA . HIS A 1 113 ? 34.979 20.996 10.411 1.00 17.59 103 HIS A CA 1
ATOM 774 C C . HIS A 1 113 ? 36.429 20.683 9.992 1.00 17.31 103 HIS A C 1
ATOM 775 O O . HIS A 1 113 ? 37.341 20.830 10.798 1.00 19.02 103 HIS A O 1
ATOM 782 N N . SER A 1 114 ? 36.602 20.245 8.745 1.00 18.37 104 SER A N 1
ATOM 783 C CA . SER A 1 114 ? 37.904 19.891 8.111 1.00 19.61 104 SER A CA 1
ATOM 784 C C . SER A 1 114 ? 38.476 18.533 8.468 1.00 19.99 104 SER A C 1
ATOM 785 O O . SER A 1 114 ? 38.167 17.961 9.504 1.00 21.28 104 SER A O 1
ATOM 788 N N . TRP A 1 115 ? 39.318 17.996 7.588 1.00 21.39 105 TRP A N 1
ATOM 789 C CA . TRP A 1 115 ? 39.851 16.658 7.799 1.00 22.24 105 TRP A CA 1
ATOM 790 C C . TRP A 1 115 ? 40.726 16.534 9.034 1.00 23.20 105 TRP A C 1
ATOM 791 O O . TRP A 1 115 ? 40.489 15.677 9.878 1.00 23.72 105 TRP A O 1
ATOM 802 N N . SER A 1 116 ? 41.749 17.374 9.129 1.00 23.36 106 SER A N 1
ATOM 803 C CA . SER A 1 116 ? 42.755 17.274 10.187 1.00 24.44 106 SER A CA 1
ATOM 804 C C . SER A 1 116 ? 42.780 18.461 11.175 1.00 24.21 106 SER A C 1
ATOM 805 O O . SER A 1 116 ? 43.674 18.534 12.059 1.00 24.99 106 SER A O 1
ATOM 808 N N . HIS A 1 117 ? 41.805 19.367 11.055 1.00 23.30 107 HIS A N 1
ATOM 809 C CA . HIS A 1 117 ? 41.656 20.483 11.988 1.00 23.25 107 HIS A CA 1
ATOM 810 C C . HIS A 1 117 ? 42.879 21.401 12.071 1.00 23.87 107 HIS A C 1
ATOM 811 O O . HIS A 1 117 ? 43.235 21.864 13.154 1.00 25.47 107 HIS A O 1
ATOM 818 N N . PRO A 1 118 ? 43.464 21.770 10.920 1.00 23.54 108 PRO A N 1
ATOM 819 C CA . PRO A 1 118 ? 44.490 22.820 10.918 1.00 24.67 108 PRO A CA 1
ATOM 820 C C . PRO A 1 118 ? 43.863 24.178 10.962 1.00 25.14 108 PRO A C 1
ATOM 821 O O . PRO A 1 118 ? 42.699 24.360 10.598 1.00 25.51 108 PRO A O 1
ATOM 825 N N . ASP A 1 119 ? 44.635 25.159 11.389 1.00 25.89 109 ASP A N 1
ATOM 826 C CA . ASP A 1 119 ? 44.248 26.546 11.157 1.00 26.36 109 ASP A CA 1
ATOM 827 C C . ASP A 1 119 ? 44.267 26.815 9.652 1.00 25.06 109 ASP A C 1
ATOM 828 O O . ASP A 1 119 ? 45.314 26.613 8.975 1.00 26.04 109 ASP A O 1
ATOM 833 N N . PHE A 1 120 ? 43.128 27.242 9.102 1.00 22.89 110 PHE A N 1
ATOM 834 C CA . PHE A 1 120 ? 42.969 27.437 7.643 1.00 22.53 110 PHE A CA 1
ATOM 835 C C . PHE A 1 120 ? 43.906 28.503 7.082 1.00 23.09 110 PHE A C 1
ATOM 836 O O . PHE A 1 120 ? 44.276 28.461 5.925 1.00 23.38 110 PHE A O 1
ATOM 844 N N . THR A 1 121 ? 44.274 29.454 7.922 1.00 23.23 111 THR A N 1
ATOM 845 C CA . THR A 1 121 ? 45.169 30.533 7.509 1.00 25.48 111 THR A CA 1
ATOM 846 C C . THR A 1 121 ? 46.622 30.051 7.351 1.00 26.13 111 THR A C 1
ATOM 847 O O . THR A 1 121 ? 47.466 30.807 6.796 1.00 28.07 111 THR A O 1
ATOM 851 N N . ALA A 1 122 ? 46.938 28.847 7.854 1.00 26.58 112 ALA A N 1
ATOM 852 C C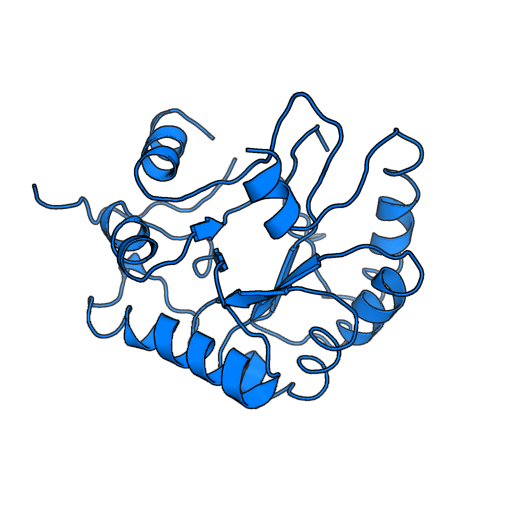A . ALA A 1 122 ? 48.295 28.289 7.879 1.00 27.55 112 ALA A CA 1
ATOM 853 C C . ALA A 1 122 ? 48.550 27.285 6.764 1.00 27.87 112 ALA A C 1
ATOM 854 O O . ALA A 1 122 ? 49.632 26.691 6.705 1.00 31.28 112 ALA A O 1
ATOM 856 N N . VAL A 1 123 ? 47.574 27.063 5.895 1.00 27.22 113 VAL A N 1
ATOM 857 C CA . VAL A 1 123 ? 47.757 26.021 4.873 1.00 27.76 113 VAL A CA 1
ATOM 858 C C . VAL A 1 123 ? 47.648 26.628 3.513 1.00 27.24 113 VAL A C 1
ATOM 859 O O . VAL A 1 123 ? 47.032 27.686 3.346 1.00 27.73 113 VAL A O 1
ATOM 863 N N . ASN A 1 124 ? 48.247 25.975 2.511 1.00 27.35 114 ASN A N 1
ATOM 864 C CA A ASN A 1 124 ? 48.127 26.417 1.135 0.50 27.37 114 ASN A CA 1
A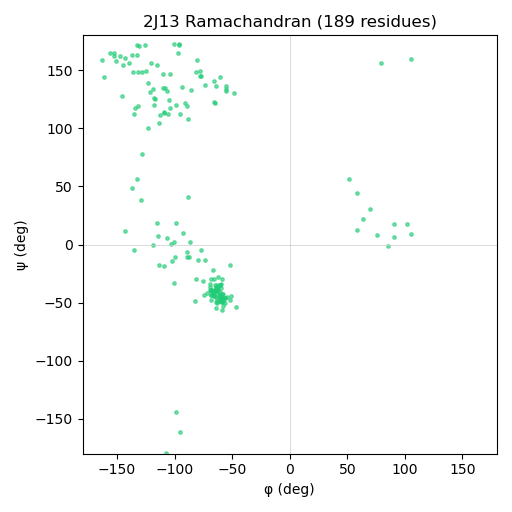TOM 865 C CA B ASN A 1 124 ? 48.109 26.452 1.146 0.50 26.92 114 ASN A CA 1
ATOM 866 C C . ASN A 1 124 ? 46.750 26.083 0.522 1.00 26.74 114 ASN A C 1
ATOM 867 O O . ASN A 1 124 ? 45.943 25.325 1.124 1.00 25.68 114 ASN A O 1
ATOM 876 N N . ASP A 1 125 ? 46.452 26.637 -0.640 1.00 26.80 115 ASP A N 1
ATOM 877 C CA . ASP A 1 125 ? 45.107 26.547 -1.236 1.00 28.16 115 ASP A CA 1
ATOM 878 C C . ASP A 1 125 ? 44.714 25.097 -1.589 1.00 28.69 115 ASP A C 1
ATOM 879 O O . ASP A 1 125 ? 43.570 24.674 -1.369 1.00 28.52 115 ASP A O 1
ATOM 884 N N . GLU A 1 126 ? 45.651 24.389 -2.209 1.00 29.35 116 GLU A N 1
ATOM 885 C CA . GLU A 1 126 ? 45.483 22.969 -2.535 1.00 30.35 116 GLU A CA 1
ATOM 886 C C . GLU A 1 126 ? 45.117 22.157 -1.268 1.00 29.31 116 GLU A C 1
ATOM 887 O O . GLU A 1 126 ? 44.202 21.314 -1.284 1.00 28.30 116 GLU A O 1
ATOM 893 N N . LYS A 1 127 ? 45.822 22.425 -0.178 1.00 28.83 117 LYS A N 1
ATOM 894 C CA . LYS A 1 127 ? 45.613 21.736 1.088 1.00 28.50 117 LYS A CA 1
ATOM 895 C C . LYS A 1 127 ? 44.265 22.116 1.669 1.00 26.82 117 LYS A C 1
ATOM 896 O O . LYS A 1 127 ? 43.527 21.242 2.167 1.00 25.54 117 LYS A O 1
ATOM 902 N N . LEU A 1 128 ? 43.904 23.389 1.633 1.00 25.23 118 LEU A N 1
ATOM 903 C CA A LEU A 1 128 ? 42.589 23.779 2.144 0.50 24.90 118 LEU A CA 1
ATOM 904 C CA B LEU A 1 128 ? 42.586 23.795 2.136 0.50 24.80 118 LEU A CA 1
ATOM 905 C C . LEU A 1 128 ? 41.468 23.091 1.364 1.00 24.96 118 LEU A C 1
ATOM 906 O O . LEU A 1 128 ? 40.472 22.614 1.953 1.00 24.89 118 LEU A O 1
ATOM 915 N N . ARG A 1 129 ? 41.613 23.003 0.043 1.00 24.43 119 ARG A N 1
ATOM 916 C CA . ARG A 1 129 ? 40.580 22.370 -0.778 1.00 26.82 119 ARG A CA 1
ATOM 917 C C . ARG A 1 129 ? 40.490 20.906 -0.402 1.00 25.31 119 ARG A C 1
ATOM 918 O O . ARG A 1 129 ? 39.376 20.380 -0.271 1.00 25.32 119 ARG A O 1
ATOM 926 N N . GLU A 1 130 ? 41.618 20.259 -0.159 1.00 24.42 120 GLU A N 1
ATOM 927 C CA . GLU A 1 130 ? 41.599 18.807 0.228 1.00 25.43 120 GLU A CA 1
ATOM 928 C C . GLU A 1 130 ? 40.990 18.634 1.609 1.00 24.61 120 GLU A C 1
ATOM 929 O O . GLU A 1 130 ? 40.200 17.713 1.839 1.00 24.08 120 GLU A O 1
ATOM 935 N N . GLU A 1 131 ? 41.333 19.545 2.521 1.00 23.46 121 GLU A N 1
ATOM 936 C CA . GLU A 1 131 ? 40.816 19.490 3.894 1.00 23.25 121 GLU A CA 1
ATOM 937 C C . GLU A 1 131 ? 39.292 19.572 3.934 1.00 22.53 121 GLU A C 1
ATOM 938 O O . GLU A 1 131 ? 38.680 18.884 4.779 1.00 22.82 121 GLU A O 1
ATOM 944 N N . LEU A 1 132 ? 38.684 20.384 3.056 1.00 20.70 122 LEU A N 1
ATOM 945 C CA . LEU A 1 132 ? 37.208 20.505 2.985 1.00 20.85 122 LEU A CA 1
ATOM 946 C C . LEU A 1 132 ? 36.593 19.377 2.162 1.00 20.31 122 LEU A C 1
ATOM 947 O O . LEU A 1 132 ? 35.652 18.729 2.599 1.00 20.41 122 LEU A O 1
ATOM 952 N N . THR A 1 133 ? 37.141 19.130 0.976 1.00 21.33 123 THR A N 1
ATOM 953 C CA . THR A 1 133 ? 36.543 18.158 0.061 1.00 22.62 123 THR A CA 1
ATOM 954 C C . THR A 1 133 ? 36.571 16.758 0.639 1.00 21.55 123 THR A C 1
ATOM 955 O O . THR A 1 133 ? 35.588 16.004 0.465 1.00 23.13 123 THR A O 1
ATOM 959 N N . SER A 1 134 ? 37.635 16.386 1.324 1.00 21.49 124 SER A N 1
ATOM 960 C CA . SER A 1 134 ? 37.729 15.054 1.914 1.00 21.87 124 SER A CA 1
ATOM 961 C C . SER A 1 134 ? 36.617 14.779 2.931 1.00 20.59 124 SER A C 1
ATOM 962 O O . SER A 1 134 ? 36.021 13.691 2.930 1.00 22.27 124 SER A O 1
ATOM 965 N N . VAL A 1 135 ? 36.328 15.738 3.796 1.00 19.14 125 VAL A N 1
ATOM 966 C CA . VAL A 1 135 ? 35.229 15.603 4.742 1.00 19.52 125 VAL A CA 1
ATOM 967 C C . VAL A 1 135 ? 33.886 15.560 4.051 1.00 19.81 125 VAL A C 1
ATOM 968 O O . VAL A 1 135 ? 33.025 14.740 4.415 1.00 22.43 125 VAL A O 1
ATOM 972 N N . THR A 1 136 ? 33.661 16.425 3.077 1.00 20.21 126 THR A N 1
ATOM 973 C CA . THR A 1 136 ? 32.382 16.463 2.368 1.00 20.71 126 THR A CA 1
ATOM 974 C C . THR A 1 136 ? 32.084 15.124 1.710 1.00 21.12 126 THR A C 1
ATOM 975 O O . THR A 1 136 ? 31.020 14.548 1.894 1.00 22.00 126 THR A O 1
ATOM 979 N N . GLU A 1 137 ? 33.074 14.622 1.003 1.00 21.67 127 GLU A N 1
ATOM 980 C CA . GLU A 1 137 ? 32.914 13.320 0.326 1.00 24.53 127 GLU A CA 1
ATOM 981 C C . GLU A 1 137 ? 32.711 12.195 1.343 1.00 23.62 127 GLU A C 1
ATOM 982 O O . GLU A 1 137 ? 31.882 11.278 1.121 1.00 24.57 127 GLU A O 1
ATOM 988 N N . GLU A 1 138 ? 33.440 12.212 2.452 1.00 22.95 128 GLU A N 1
ATOM 989 C CA . GLU A 1 138 ? 33.283 11.189 3.490 1.00 23.89 128 GLU A CA 1
ATOM 990 C C . GLU A 1 138 ? 31.901 11.258 4.151 1.00 22.96 128 GLU A C 1
ATOM 991 O O . GLU A 1 138 ? 31.255 10.206 4.361 1.00 23.52 128 GLU A O 1
ATOM 997 N N . ILE A 1 139 ? 31.420 12.452 4.478 1.00 21.62 129 ILE A N 1
ATOM 998 C CA . ILE A 1 139 ? 30.065 12.585 5.027 1.00 22.06 129 ILE A CA 1
ATOM 999 C C . ILE A 1 139 ? 29.014 11.969 4.081 1.00 22.88 129 ILE A C 1
ATOM 1000 O O . ILE A 1 139 ? 28.184 11.134 4.491 1.00 24.41 129 ILE A O 1
ATOM 1005 N N . LYS A 1 140 ? 29.082 12.348 2.811 1.00 23.09 130 LYS A N 1
ATOM 1006 C CA . LYS A 1 140 ? 28.154 11.849 1.779 1.00 24.05 130 LYS A CA 1
ATOM 1007 C C . LYS A 1 140 ? 28.237 10.346 1.587 1.00 24.35 130 LYS A C 1
ATOM 1008 O O . LYS A 1 140 ? 27.181 9.664 1.565 1.00 25.46 130 LYS A O 1
ATOM 1014 N N . LYS A 1 141 ? 29.448 9.807 1.529 1.00 23.96 131 LYS A N 1
ATOM 1015 C CA . LYS A 1 1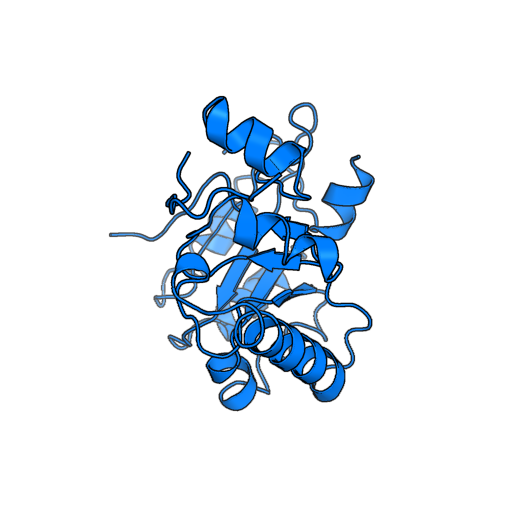41 ? 29.612 8.329 1.296 1.00 24.11 131 LYS A CA 1
ATOM 1016 C C . LYS A 1 141 ? 29.201 7.523 2.532 1.00 24.89 131 LYS A C 1
ATOM 1017 O O . LYS A 1 141 ? 28.536 6.488 2.401 1.00 25.66 131 LYS A O 1
ATOM 1023 N N . VAL A 1 142 ? 29.589 7.988 3.728 1.00 24.23 132 VAL A N 1
ATOM 1024 C CA . VAL A 1 142 ? 29.342 7.252 4.967 1.00 25.06 132 VAL A CA 1
ATOM 1025 C C . VAL A 1 142 ? 27.876 7.329 5.377 1.00 25.93 132 VAL A C 1
ATOM 1026 O O . VAL A 1 142 ? 27.261 6.299 5.782 1.00 27.68 132 VAL A O 1
ATOM 1030 N N . THR A 1 143 ? 27.269 8.504 5.276 1.00 25.86 133 THR A N 1
ATOM 1031 C CA . THR A 1 143 ? 25.930 8.676 5.861 1.00 26.03 133 THR A CA 1
ATOM 1032 C C . THR A 1 143 ? 24.792 8.802 4.878 1.00 26.82 133 THR A C 1
ATOM 1033 O O . THR A 1 143 ? 23.629 8.606 5.245 1.00 28.64 133 THR A O 1
ATOM 1037 N N . GLY A 1 144 ? 25.108 9.125 3.629 1.00 28.19 134 GLY A N 1
ATOM 1038 C CA . GLY A 1 144 ? 24.124 9.458 2.638 1.00 27.41 134 GLY A CA 1
ATOM 1039 C C . GLY A 1 144 ? 23.461 10.799 2.693 1.00 27.00 134 GLY A C 1
ATOM 1040 O O . GLY A 1 144 ? 22.587 11.070 1.897 1.00 27.40 134 GLY A O 1
ATOM 1041 N N . GLN A 1 145 ? 23.934 11.696 3.572 1.00 26.02 135 GLN A N 1
ATOM 1042 C CA . GLN A 1 145 ? 23.489 13.072 3.521 1.00 25.91 135 GLN A CA 1
ATOM 1043 C C . GLN A 1 145 ? 23.746 13.619 2.122 1.00 26.69 135 GLN A C 1
ATOM 1044 O O . GLN A 1 145 ? 24.861 13.482 1.565 1.00 27.28 135 GLN A O 1
ATOM 1050 N N . LYS A 1 146 ? 22.748 14.291 1.574 1.00 27.92 136 LYS A N 1
ATOM 1051 C CA A LYS A 1 146 ? 22.774 14.718 0.171 0.50 29.30 136 LYS A CA 1
ATOM 1052 C CA B LYS A 1 146 ? 22.795 14.705 0.169 0.50 29.43 136 LYS A CA 1
ATOM 1053 C C . LYS A 1 146 ? 23.755 15.844 -0.104 1.00 29.12 136 LYS A C 1
ATOM 1054 O O . LYS A 1 146 ? 24.490 15.809 -1.099 1.00 29.53 136 LYS A O 1
ATOM 1065 N N . GLU A 1 147 ? 23.745 16.854 0.773 1.00 28.73 137 GLU A N 1
ATOM 1066 C CA . GLU A 1 147 ? 24.505 18.060 0.549 1.00 28.03 137 GLU A CA 1
ATOM 1067 C C . GLU A 1 147 ? 25.261 18.349 1.839 1.00 26.11 137 GLU A C 1
ATOM 1068 O O . GLU A 1 147 ? 24.767 18.038 2.920 1.00 24.36 137 GLU A O 1
ATOM 1074 N N . VAL A 1 148 ? 26.437 18.947 1.698 1.00 24.02 138 VAL A N 1
ATOM 1075 C CA . VAL A 1 148 ? 27.202 19.460 2.837 1.00 22.83 138 VAL A CA 1
ATOM 1076 C C . VAL A 1 148 ? 27.419 20.945 2.540 1.00 23.00 138 VAL A C 1
ATOM 1077 O O . VAL A 1 148 ? 28.304 21.309 1.758 1.00 23.99 138 VAL A O 1
ATOM 1081 N N . LYS A 1 149 ? 26.623 21.805 3.161 1.00 22.43 139 LYS A N 1
ATOM 1082 C CA A LYS A 1 149 ? 26.548 23.231 2.846 0.50 22.55 139 LYS A CA 1
ATOM 1083 C CA B LYS A 1 149 ? 26.657 23.218 2.786 0.50 22.82 139 LYS A CA 1
ATOM 1084 C C . LYS A 1 149 ? 27.332 24.110 3.821 1.00 21.65 139 LYS A C 1
ATOM 1085 O O . LYS A 1 149 ? 27.625 25.260 3.524 1.00 22.97 139 LYS A O 1
ATOM 1096 N N . TYR A 1 150 ? 27.622 23.575 5.006 1.00 19.75 140 TYR A N 1
ATOM 1097 C CA . TYR A 1 150 ? 28.061 24.393 6.153 1.00 19.08 140 TYR A CA 1
ATOM 1098 C C . TYR A 1 150 ? 29.469 24.005 6.593 1.00 19.06 140 TYR A C 1
ATOM 1099 O O . TYR A 1 150 ? 29.722 22.859 6.921 1.00 19.30 140 TYR A O 1
ATOM 1108 N N . VAL A 1 151 ? 30.350 25.002 6.660 1.00 18.01 141 VAL A N 1
ATOM 1109 C CA . VAL A 1 151 ? 31.707 24.826 7.145 1.00 17.25 141 VAL A CA 1
ATOM 1110 C C . VAL A 1 151 ? 31.898 25.705 8.370 1.00 17.73 141 VAL A C 1
ATOM 1111 O O . VAL A 1 151 ? 31.530 26.857 8.335 1.00 18.85 141 VAL A O 1
ATOM 1115 N N . ARG A 1 152 ? 32.489 25.168 9.424 1.00 17.62 142 ARG A N 1
ATOM 1116 C CA . ARG A 1 152 ? 32.986 25.991 10.545 1.00 17.37 142 ARG A CA 1
ATOM 1117 C C . ARG A 1 152 ? 34.511 25.799 10.644 1.00 17.95 142 ARG A C 1
ATOM 1118 O O . ARG A 1 152 ? 35.005 24.679 10.816 1.00 17.91 142 ARG A O 1
ATOM 1126 N N . PRO A 1 153 ? 35.280 26.885 10.511 1.00 19.29 143 PRO A N 1
ATOM 1127 C CA . PRO A 1 153 ? 36.721 26.742 10.554 1.00 19.70 143 PRO A CA 1
ATOM 1128 C C . PRO A 1 153 ? 37.275 26.289 11.898 1.00 19.94 143 PRO A C 1
ATOM 1129 O O . PRO A 1 153 ? 36.776 26.729 12.960 1.00 19.73 143 PRO A O 1
ATOM 1133 N N . PRO A 1 154 ? 38.292 25.413 11.885 1.00 19.46 144 PRO A N 1
ATOM 1134 C CA . PRO A 1 154 ? 38.972 25.043 13.118 1.00 20.57 144 PRO A CA 1
ATOM 1135 C C . PRO A 1 154 ? 39.367 26.248 13.945 1.00 21.97 144 PRO A C 1
ATOM 1136 O O . PRO A 1 154 ? 39.938 27.211 13.413 1.00 22.53 144 PRO A O 1
ATOM 1140 N N . ARG A 1 155 ? 39.029 26.200 15.218 1.00 22.77 145 ARG A N 1
ATOM 1141 C CA . ARG A 1 155 ? 39.308 27.283 16.183 1.00 24.68 145 ARG A CA 1
ATOM 1142 C C . ARG A 1 155 ? 38.715 28.652 15.852 1.00 23.27 145 ARG A C 1
ATOM 1143 O O . ARG A 1 155 ? 39.034 29.664 16.525 1.00 24.30 145 ARG A O 1
ATOM 1151 N N . GLY A 1 156 ? 37.794 28.715 14.889 1.00 21.89 146 GLY A N 1
ATOM 1152 C CA . GLY A 1 156 ? 37.213 29.963 14.441 1.00 22.91 146 GLY A CA 1
ATOM 1153 C C . GLY A 1 156 ? 38.238 30.895 13.798 1.00 23.00 146 GLY A C 1
ATOM 1154 O O . GLY A 1 156 ? 38.021 32.108 13.718 1.00 24.37 146 GLY A O 1
ATOM 1155 N N . VAL A 1 157 ? 39.346 30.319 13.324 1.00 22.04 147 VAL A N 1
ATOM 1156 C CA . VAL A 1 157 ? 40.393 31.110 12.677 1.00 23.38 147 VAL A CA 1
ATOM 1157 C C . VAL A 1 157 ? 40.080 31.284 11.196 1.00 22.98 147 VAL A C 1
ATOM 1158 O O . VAL A 1 157 ? 39.770 30.306 10.457 1.00 22.33 147 VAL A O 1
ATOM 1162 N N . PHE A 1 158 ? 40.202 32.520 10.735 1.00 23.51 148 PHE A N 1
ATOM 1163 C CA . PHE A 1 158 ? 39.917 32.866 9.349 1.00 23.65 148 PHE A CA 1
ATOM 1164 C C . PHE A 1 158 ? 40.724 34.083 8.881 1.00 24.61 148 PHE A C 1
ATOM 1165 O O . PHE A 1 158 ? 41.232 34.858 9.713 1.00 25.13 148 PHE A O 1
ATOM 1173 N N . SER A 1 159 ? 40.788 34.211 7.565 1.00 24.49 149 SER A N 1
ATOM 1174 C CA . SER A 1 159 ? 41.192 35.454 6.877 1.00 24.76 149 SER A CA 1
ATOM 1175 C C . SER A 1 159 ? 40.207 35.759 5.783 1.00 25.19 149 SER A C 1
ATOM 1176 O O . SER A 1 159 ? 39.342 34.971 5.462 1.00 24.10 149 SER A O 1
ATOM 1179 N N . GLU A 1 160 ? 40.312 36.929 5.169 1.00 26.01 150 GLU A N 1
ATOM 1180 C CA . GLU A 1 160 ? 39.558 37.191 3.966 1.00 27.43 150 GLU A CA 1
ATOM 1181 C C . GLU A 1 160 ? 39.736 36.083 2.926 1.00 26.13 150 GLU A C 1
ATOM 1182 O O . GLU A 1 160 ? 38.767 35.651 2.283 1.00 25.87 150 GLU A O 1
ATOM 1188 N N . ARG A 1 161 ? 40.974 35.641 2.743 1.00 26.35 151 ARG A N 1
ATOM 1189 C CA . ARG A 1 161 ? 41.265 34.594 1.760 1.00 26.32 151 ARG A CA 1
ATOM 1190 C C . ARG A 1 161 ? 40.521 33.295 2.059 1.00 25.80 151 ARG A C 1
ATOM 1191 O O . ARG A 1 161 ? 39.876 32.738 1.172 1.00 25.41 151 ARG A O 1
ATOM 1199 N N . THR A 1 162 ? 40.589 32.843 3.301 1.00 24.97 152 THR A N 1
ATOM 1200 C CA . THR A 1 162 ? 40.004 31.522 3.648 1.00 24.40 152 THR A CA 1
ATOM 1201 C C . THR A 1 162 ? 38.472 31.558 3.558 1.00 23.68 152 THR A C 1
ATOM 1202 O O . THR A 1 162 ? 37.844 30.583 3.135 1.00 23.11 152 THR A O 1
ATOM 1206 N N . LEU A 1 163 ? 37.855 32.666 3.983 1.00 22.90 153 LEU A N 1
ATOM 1207 C CA . LEU A 1 163 ? 36.429 32.876 3.806 1.00 23.30 153 LEU A CA 1
ATOM 1208 C C . LEU A 1 163 ? 36.041 32.827 2.350 1.00 23.11 153 LEU A C 1
ATOM 1209 O O . LEU A 1 163 ? 35.122 32.116 1.955 1.00 24.29 153 LEU A O 1
ATOM 1214 N N . ALA A 1 164 ? 36.771 33.552 1.509 1.00 23.66 154 ALA A N 1
ATOM 1215 C CA . ALA A 1 164 ? 36.441 33.610 0.099 1.00 24.58 154 ALA A CA 1
ATOM 1216 C C . ALA A 1 164 ? 36.653 32.252 -0.617 1.00 24.87 154 ALA A C 1
ATOM 1217 O O . ALA A 1 164 ? 35.851 31.872 -1.433 1.00 25.43 154 ALA A O 1
ATOM 1219 N N . LEU A 1 165 ? 37.717 31.539 -0.275 1.00 25.78 155 LEU A N 1
ATOM 1220 C CA A LEU A 1 165 ? 37.995 30.215 -0.868 0.50 25.86 155 LEU A CA 1
ATOM 1221 C CA B LEU A 1 165 ? 37.994 30.216 -0.870 0.50 25.79 155 LEU A CA 1
ATOM 1222 C C . LEU A 1 165 ? 36.928 29.208 -0.464 1.00 25.68 155 LEU A C 1
ATOM 1223 O O . LEU A 1 165 ? 36.469 28.397 -1.282 1.00 25.95 155 LEU A O 1
ATOM 1232 N N . THR A 1 166 ? 36.506 29.280 0.787 1.00 25.06 156 THR A N 1
ATOM 1233 C CA . THR A 1 166 ? 35.439 28.395 1.287 1.0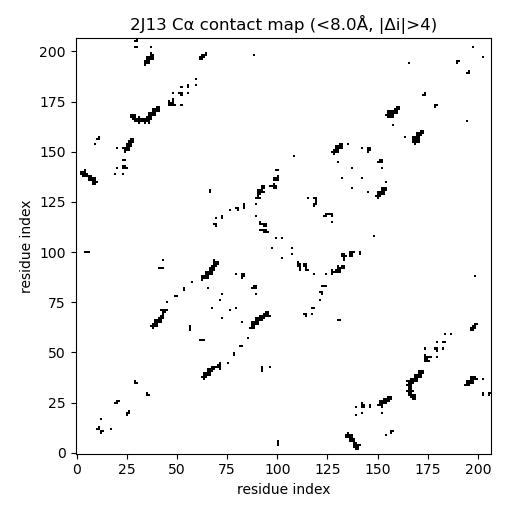0 24.09 156 THR A CA 1
ATOM 1234 C C . THR A 1 166 ? 34.113 28.645 0.551 1.00 24.37 156 THR A C 1
ATOM 1235 O O . THR A 1 166 ? 33.471 27.704 0.116 1.00 24.24 156 THR A O 1
ATOM 1239 N N . LYS A 1 167 ? 33.703 29.904 0.401 1.00 25.07 157 LYS A N 1
ATOM 1240 C CA . LYS A 1 167 ? 32.515 30.263 -0.362 1.00 26.90 157 LYS A CA 1
ATOM 1241 C C . LYS A 1 167 ? 32.599 29.822 -1.824 1.00 27.27 157 LYS A C 1
ATOM 1242 O O . LYS A 1 167 ? 31.628 29.328 -2.389 1.00 27.28 157 LYS A O 1
ATOM 1248 N N . GLU A 1 168 ? 33.756 30.029 -2.428 1.00 29.01 158 GLU A N 1
ATOM 1249 C CA . GLU A 1 168 ? 33.981 29.662 -3.823 1.00 31.22 158 GLU A CA 1
ATOM 1250 C C . GLU A 1 168 ? 33.784 28.170 -4.035 1.00 30.92 158 GLU A C 1
ATOM 1251 O O . GLU A 1 168 ? 33.301 27.747 -5.102 1.00 31.93 158 GLU A O 1
ATOM 1257 N N . MET A 1 169 ? 34.144 27.369 -3.032 1.00 30.77 159 MET A N 1
ATOM 1258 C CA . MET A 1 169 ? 33.933 25.915 -3.079 1.00 31.67 159 MET A CA 1
ATOM 1259 C C . MET A 1 169 ? 32.485 25.491 -2.814 1.00 30.29 159 MET A C 1
ATOM 1260 O O . MET A 1 169 ? 32.170 24.324 -2.915 1.00 30.70 159 MET A O 1
ATOM 1265 N N . GLY A 1 170 ? 31.618 26.447 -2.482 1.00 28.72 160 GLY A N 1
ATOM 1266 C CA . GLY A 1 170 ? 30.195 26.221 -2.377 1.00 28.56 160 GLY A CA 1
ATOM 1267 C C . GLY A 1 170 ? 29.691 26.081 -0.953 1.00 27.38 160 GLY A C 1
ATOM 1268 O O . GLY A 1 170 ? 28.569 25.590 -0.742 1.00 29.27 160 GLY A O 1
ATOM 1269 N N . TYR A 1 171 ? 30.485 26.532 0.014 1.00 25.75 161 TYR A N 1
ATOM 1270 C CA . TYR A 1 171 ? 30.107 26.455 1.435 1.00 23.72 161 TYR A CA 1
ATOM 1271 C C . TYR A 1 171 ? 29.801 27.794 2.062 1.00 23.81 161 TYR A C 1
ATOM 1272 O O . TYR A 1 171 ? 30.409 28.799 1.709 1.00 24.53 161 TYR A O 1
ATOM 1281 N N . TYR A 1 172 ? 28.861 27.782 3.011 1.00 22.29 162 TYR A N 1
ATOM 1282 C CA . TYR A 1 172 ? 28.752 28.871 3.995 1.00 22.57 162 TYR A CA 1
ATOM 1283 C C . TYR A 1 172 ? 29.816 28.724 5.082 1.00 21.79 162 TYR A C 1
ATOM 1284 O O . TYR A 1 172 ? 30.118 27.623 5.577 1.00 21.69 162 TYR A O 1
ATOM 1293 N N . ASN A 1 173 ? 30.300 29.868 5.535 1.00 21.11 163 ASN A N 1
ATOM 1294 C CA . ASN A 1 173 ? 31.198 29.953 6.658 1.00 21.34 163 ASN A CA 1
ATOM 1295 C C . ASN A 1 173 ? 30.313 30.252 7.889 1.00 21.60 163 ASN A C 1
ATOM 1296 O O . ASN A 1 173 ? 29.784 31.365 8.015 1.00 22.07 163 ASN A O 1
ATOM 1301 N N . VAL A 1 174 ? 30.220 29.296 8.796 1.00 20.66 164 VAL A N 1
ATOM 1302 C CA . VAL A 1 174 ? 29.267 29.374 9.906 1.00 20.08 164 VAL A CA 1
ATOM 1303 C C . VAL A 1 174 ? 30.020 29.529 11.211 1.00 20.34 164 VAL A C 1
ATOM 1304 O O . VAL A 1 174 ? 30.711 28.609 11.661 1.00 19.73 164 VAL A O 1
ATOM 1308 N N . PHE A 1 175 ? 29.892 30.716 11.821 1.00 20.05 165 PHE A N 1
ATOM 1309 C CA . PHE A 1 175 ? 30.506 30.992 13.107 1.00 20.17 165 PHE A CA 1
ATOM 1310 C C . PHE A 1 175 ? 29.464 30.824 14.201 1.00 20.84 165 PHE A C 1
ATOM 1311 O O . PHE A 1 175 ? 28.628 29.956 14.059 1.00 21.18 165 PHE A O 1
ATOM 1319 N N . TRP A 1 176 ? 29.479 31.630 15.251 1.00 20.45 166 TRP A N 1
ATOM 1320 C CA . TRP A 1 176 ? 28.512 31.465 16.368 1.00 20.52 166 TRP A CA 1
ATOM 1321 C C . TRP A 1 176 ? 28.362 32.785 17.077 1.00 22.00 166 TRP A C 1
ATOM 1322 O O . TRP A 1 176 ? 29.198 33.671 16.917 1.00 22.99 166 TRP A O 1
ATOM 1333 N N . SER A 1 177 ? 27.326 32.897 17.887 1.00 23.39 167 SER A N 1
ATOM 1334 C CA . SER A 1 177 ? 27.157 34.106 18.701 1.00 25.02 167 SER A CA 1
ATOM 1335 C C . SER A 1 177 ? 27.283 33.912 20.199 1.00 26.57 167 SER A C 1
ATOM 1336 O O . SER A 1 177 ? 27.573 34.891 20.940 1.00 28.11 167 SER A O 1
ATOM 1339 N N . LEU A 1 178 ? 27.174 32.670 20.645 1.00 26.34 168 LEU A N 1
ATOM 1340 C CA . LEU A 1 178 ? 27.298 32.310 22.025 1.00 28.73 168 LEU A CA 1
ATOM 1341 C C . LEU A 1 178 ? 27.947 30.956 22.110 1.00 28.51 168 LEU A C 1
ATOM 1342 O O . LEU A 1 178 ? 27.462 30.028 21.486 1.00 28.96 168 LEU A O 1
ATOM 1347 N N . ALA A 1 179 ? 29.014 30.826 22.888 1.00 28.16 169 ALA A N 1
ATOM 1348 C CA . ALA A 1 179 ? 29.597 29.516 23.166 1.00 30.11 169 ALA A CA 1
ATOM 1349 C C . ALA A 1 179 ? 29.632 29.277 24.646 1.00 31.67 169 ALA A C 1
ATOM 1350 O O . ALA A 1 179 ? 29.949 30.188 25.435 1.00 33.01 169 ALA A O 1
ATOM 1352 N N . PHE A 1 180 ? 29.305 28.060 25.037 1.00 33.73 170 PHE A N 1
ATOM 1353 C CA . PHE A 1 180 ? 29.413 27.707 26.432 1.00 36.58 170 PHE A CA 1
ATOM 1354 C C . PHE A 1 180 ? 30.069 26.384 26.696 1.00 37.12 170 PHE A C 1
ATOM 1355 O O . PHE A 1 180 ? 29.570 25.332 26.315 1.00 34.50 170 PHE A O 1
ATOM 1363 N N . LEU A 1 181 ? 31.199 26.499 27.385 1.00 39.72 171 LEU A N 1
ATOM 1364 C CA . LEU A 1 181 ? 31.999 25.423 27.910 1.00 42.47 171 LEU A CA 1
ATOM 1365 C C . LEU A 1 181 ? 32.285 25.812 29.377 1.00 44.66 171 LEU A C 1
ATOM 1366 O O . LEU A 1 181 ? 32.859 26.867 29.636 1.00 45.30 171 LEU A O 1
ATOM 1371 N N . ASP A 1 182 ? 31.846 25.000 30.335 1.00 46.79 172 ASP A N 1
ATOM 1372 C CA A ASP A 1 182 ? 32.098 25.283 31.758 0.50 47.56 172 ASP A CA 1
ATOM 1373 C CA B ASP A 1 182 ? 32.099 25.300 31.756 0.50 47.54 172 ASP A CA 1
ATOM 1374 C C . ASP A 1 182 ? 33.592 25.187 32.135 1.00 47.92 172 ASP A C 1
ATOM 1375 O O . ASP A 1 182 ? 34.163 24.099 32.161 1.00 48.45 172 ASP A O 1
ATOM 1384 N N . TRP A 1 183 ? 34.225 26.323 32.437 1.00 48.43 173 TRP A N 1
ATOM 1385 C CA . TRP A 1 183 ? 35.645 26.324 32.845 1.00 49.04 173 TRP A CA 1
ATOM 1386 C C . TRP A 1 183 ? 35.794 25.975 34.317 1.00 49.74 173 TRP A C 1
ATOM 1387 O O . TRP A 1 183 ? 36.880 26.135 34.887 1.00 51.02 173 TRP A O 1
ATOM 1398 N N . ILE A 1 202 ? 21.431 34.655 25.920 1.00 37.98 192 ILE A N 1
ATOM 1399 C CA . ILE A 1 202 ? 20.638 34.259 24.739 1.00 37.77 192 ILE A CA 1
ATOM 1400 C C . ILE A 1 202 ? 19.893 35.448 24.159 1.00 37.56 192 ILE A C 1
ATOM 1401 O O . ILE A 1 202 ? 19.438 36.311 24.900 1.00 38.35 192 ILE A O 1
ATOM 1406 N N . HIS A 1 203 ? 19.775 35.494 22.838 1.00 36.64 193 HIS A N 1
ATOM 1407 C CA . HIS A 1 203 ? 19.043 36.532 22.139 1.00 36.50 193 HIS A CA 1
ATOM 1408 C C . HIS A 1 203 ? 18.412 35.993 20.882 1.00 34.10 193 HIS A C 1
ATOM 1409 O O . HIS A 1 203 ? 18.813 34.947 20.397 1.00 32.31 193 HIS A O 1
ATOM 1416 N N . PRO A 1 204 ? 17.418 36.709 20.331 1.00 32.53 194 PRO A N 1
ATOM 1417 C CA . PRO A 1 204 ? 16.839 36.311 19.058 1.00 31.22 194 PRO A CA 1
ATOM 1418 C C . PRO A 1 204 ? 17.907 36.177 17.967 1.00 30.63 194 PRO A C 1
ATOM 1419 O O . PRO A 1 204 ? 18.774 37.056 17.846 1.00 30.73 194 PRO A O 1
ATOM 1423 N N . GLY A 1 205 ? 17.856 35.059 17.237 1.00 29.30 195 GLY A N 1
ATOM 1424 C CA . GLY A 1 205 ? 18.829 34.761 16.189 1.00 28.35 195 GLY A CA 1
ATOM 1425 C C . GLY A 1 205 ? 20.115 34.098 16.647 1.00 27.28 195 GLY A C 1
ATOM 1426 O O . GLY A 1 205 ? 20.973 33.803 15.805 1.00 27.14 195 GLY A O 1
ATOM 1427 N N . SER A 1 206 ? 20.275 33.870 17.951 1.00 25.98 196 SER A N 1
ATOM 1428 C CA . SER A 1 206 ? 21.508 33.288 18.453 1.00 24.44 196 SER A CA 1
ATOM 1429 C C . SER A 1 206 ? 21.844 31.945 17.762 1.00 23.40 196 SER A C 1
ATOM 1430 O O . SER A 1 206 ? 20.988 31.074 17.592 1.00 22.20 196 SER A O 1
ATOM 1433 N N . ILE A 1 207 ? 23.121 31.805 17.408 1.00 21.93 197 ILE A N 1
ATOM 1434 C CA . ILE A 1 207 ? 23.712 30.524 17.023 1.00 20.60 197 ILE A CA 1
ATOM 1435 C C . ILE A 1 207 ? 24.599 30.070 18.200 1.00 20.23 197 ILE A C 1
ATOM 1436 O O . ILE A 1 207 ? 25.601 30.721 18.530 1.00 21.07 197 ILE A O 1
ATOM 1441 N N . LEU A 1 208 ? 24.195 28.988 18.863 1.00 19.76 198 LEU A N 1
ATOM 1442 C CA A LEU A 1 208 ? 24.870 28.496 20.044 0.50 19.73 198 LEU A CA 1
ATOM 1443 C CA B LEU A 1 208 ? 24.864 28.498 20.048 0.50 19.94 198 LEU A CA 1
ATOM 1444 C C . LEU A 1 208 ? 25.871 27.443 19.663 1.00 20.23 198 LEU A C 1
ATOM 1445 O O . LEU A 1 208 ? 25.584 26.575 18.828 1.00 20.37 198 LEU A O 1
ATOM 1454 N N . LEU A 1 209 ? 27.039 27.514 20.285 1.00 19.77 199 LEU A N 1
ATOM 1455 C CA . LEU A 1 209 ? 28.019 26.450 20.161 1.00 20.68 199 LEU A CA 1
ATOM 1456 C C . LEU A 1 209 ? 28.125 25.814 21.557 1.00 20.82 199 LEU A C 1
ATOM 1457 O O . LEU A 1 209 ? 28.632 26.440 22.504 1.00 21.92 199 LEU A O 1
ATOM 1462 N N . LEU A 1 210 ? 27.535 24.640 21.724 1.00 20.91 200 LEU A N 1
ATOM 1463 C CA . LEU A 1 210 ? 27.519 23.947 23.000 1.00 22.16 200 LEU A CA 1
ATOM 1464 C C . LEU A 1 210 ? 28.463 22.742 22.932 1.00 22.85 200 LEU A C 1
ATOM 1465 O O . LEU A 1 210 ? 29.132 22.534 21.916 1.00 21.55 200 LEU A O 1
ATOM 1470 N N . HIS A 1 211 ? 28.545 21.984 24.031 1.00 24.74 201 HIS A N 1
ATOM 1471 C CA . HIS A 1 211 ? 29.543 20.926 24.192 1.00 24.83 201 HIS A CA 1
ATOM 1472 C C . HIS A 1 211 ? 29.009 19.635 24.792 1.00 26.65 201 HIS A C 1
ATOM 1473 O O . HIS A 1 211 ? 27.923 19.610 25.372 1.00 27.01 201 HIS A O 1
ATOM 1480 N N . ALA A 1 212 ? 29.782 18.570 24.630 1.00 28.28 202 ALA A N 1
ATOM 1481 C CA . ALA A 1 212 ? 29.447 17.231 25.089 1.00 29.96 202 ALA A CA 1
ATOM 1482 C C . ALA A 1 212 ? 30.676 16.667 25.804 1.00 31.52 202 ALA A C 1
ATOM 1483 O O . ALA A 1 212 ? 31.196 15.612 25.426 1.00 33.46 202 ALA A O 1
ATOM 1485 N N . ILE A 1 213 ? 31.142 17.387 26.815 1.00 32.69 203 ILE A N 1
ATOM 1486 C CA . ILE A 1 213 ? 32.463 17.121 27.392 1.00 34.66 203 ILE A CA 1
ATOM 1487 C C . ILE A 1 213 ? 32.365 16.325 28.682 1.00 36.69 203 ILE A C 1
ATOM 1488 O O . ILE A 1 213 ? 33.244 15.509 28.979 1.00 36.67 203 ILE A O 1
ATOM 1493 N N . SER A 1 214 ? 31.306 16.532 29.451 1.00 38.05 204 SER A N 1
ATOM 1494 C CA . SER A 1 214 ? 31.184 15.829 30.722 1.00 40.24 204 SER A CA 1
ATOM 1495 C C . SER A 1 214 ? 29.841 15.184 30.920 1.00 41.04 204 SER A C 1
ATOM 1496 O O . SER A 1 214 ? 28.909 15.421 30.166 1.00 40.24 204 SER A O 1
ATOM 1499 N N . LYS A 1 215 ? 29.766 14.374 31.974 1.00 42.60 205 LYS A N 1
ATOM 1500 C CA . LYS A 1 215 ? 28.564 13.620 32.315 1.00 43.83 205 LYS A CA 1
ATOM 1501 C C . LYS A 1 215 ? 27.354 14.516 32.563 1.00 43.48 205 LYS A C 1
ATOM 1502 O O . LYS A 1 215 ? 26.242 14.095 32.295 1.00 44.41 205 LYS A O 1
ATOM 1508 N N . ASP A 1 216 ? 27.575 15.747 33.034 1.00 42.95 206 ASP A N 1
ATOM 1509 C CA . ASP A 1 216 ? 26.480 16.685 33.360 1.00 42.90 206 ASP A CA 1
ATOM 1510 C C . ASP A 1 216 ? 25.991 17.544 32.184 1.00 40.88 206 ASP A C 1
ATOM 1511 O O . ASP A 1 216 ? 24.992 18.248 32.303 1.00 40.93 206 ASP A O 1
ATOM 1516 N N . ASN A 1 217 ? 26.715 17.544 31.072 1.00 38.67 207 ASN A N 1
ATOM 1517 C CA . ASN A 1 217 ? 26.342 18.387 29.933 1.00 36.92 207 ASN A CA 1
ATOM 1518 C C . ASN A 1 217 ? 25.000 18.036 29.334 1.00 35.57 207 ASN A C 1
ATOM 1519 O O . ASN A 1 217 ? 24.291 18.915 28.873 1.00 34.16 207 ASN A O 1
ATOM 1524 N N . ALA A 1 218 ? 24.683 16.753 29.299 1.00 34.89 208 ALA A N 1
ATOM 1525 C CA . ALA A 1 218 ? 23.408 16.291 28.741 1.00 35.41 208 ALA A CA 1
ATOM 1526 C C . ALA A 1 218 ? 22.232 16.851 29.555 1.00 35.60 208 ALA A C 1
ATOM 1527 O O . ALA A 1 218 ? 21.219 17.283 28.980 1.00 34.14 208 ALA A O 1
ATOM 1529 N N . GLU A 1 219 ? 22.409 16.895 30.882 1.00 35.79 209 GLU A N 1
ATOM 1530 C CA A GLU A 1 219 ? 21.403 17.418 31.809 0.50 36.17 209 GLU A CA 1
ATOM 1531 C CA B GLU A 1 219 ? 21.360 17.419 31.759 0.50 35.84 209 GLU A CA 1
ATOM 1532 C C . GLU A 1 219 ? 21.246 18.921 31.611 1.00 35.19 209 GLU A C 1
ATOM 1533 O O . GLU A 1 219 ? 20.127 19.457 31.591 1.00 34.71 209 GLU A O 1
ATOM 1544 N N . ALA A 1 220 ? 22.375 19.609 31.494 1.00 33.56 210 ALA A N 1
ATOM 1545 C CA . ALA A 1 220 ? 22.370 21.049 31.273 1.00 31.94 210 ALA A CA 1
ATOM 1546 C C . ALA A 1 220 ? 21.647 21.356 29.968 1.00 30.47 210 ALA A C 1
ATOM 1547 O O . ALA A 1 220 ? 20.829 22.259 29.926 1.00 30.88 210 ALA A O 1
ATOM 1549 N N . LEU A 1 221 ? 21.929 20.594 28.911 1.00 27.58 211 LEU A N 1
ATOM 1550 C CA . LEU A 1 221 ? 21.281 20.834 27.619 1.00 26.46 211 LEU A CA 1
ATOM 1551 C C . LEU A 1 221 ? 19.773 20.695 27.732 1.00 26.86 211 LEU A C 1
ATOM 1552 O O . LEU A 1 221 ? 19.036 21.508 27.175 1.00 26.20 211 LEU A O 1
ATOM 1557 N N . ALA A 1 222 ? 19.325 19.642 28.399 1.00 28.21 212 ALA A N 1
ATOM 1558 C CA . ALA A 1 222 ? 17.875 19.393 28.569 1.00 29.67 212 ALA A CA 1
ATOM 1559 C C . ALA A 1 222 ? 17.200 20.566 29.291 1.00 30.78 212 ALA A C 1
ATOM 1560 O O . ALA A 1 222 ? 16.154 21.049 28.862 1.00 29.85 212 ALA A O 1
ATOM 1562 N N . LYS A 1 223 ? 17.862 21.081 30.328 1.00 31.23 213 LYS A N 1
ATOM 1563 C CA . LYS A 1 223 ? 17.353 22.228 31.094 1.00 32.29 213 LYS A CA 1
ATOM 1564 C C . LYS A 1 223 ? 17.310 23.516 30.293 1.00 30.35 213 LYS A C 1
ATOM 1565 O O . LYS A 1 223 ? 16.349 24.302 30.409 1.00 30.24 213 LYS A O 1
ATOM 1571 N N . ILE A 1 224 ? 18.346 23.744 29.476 1.00 28.90 214 ILE A N 1
ATOM 1572 C CA . ILE A 1 224 ? 18.452 24.914 28.638 1.00 27.58 214 ILE A CA 1
ATOM 1573 C C . ILE A 1 224 ? 17.347 24.908 27.571 1.00 25.55 214 ILE A C 1
ATOM 1574 O O . ILE A 1 224 ? 16.685 25.922 27.344 1.00 24.73 214 ILE A O 1
ATOM 1579 N N . ILE A 1 225 ? 17.115 23.753 26.961 1.00 24.03 215 ILE A N 1
ATOM 1580 C CA . ILE A 1 225 ? 16.053 23.623 25.948 1.00 23.21 215 ILE A CA 1
ATOM 1581 C C . ILE A 1 225 ? 14.686 23.934 26.569 1.00 24.34 215 ILE A C 1
ATOM 1582 O O . ILE A 1 225 ? 13.898 24.732 26.037 1.00 24.49 215 ILE A O 1
ATOM 1587 N N . ASP A 1 226 ? 14.431 23.316 27.699 1.00 24.57 216 ASP A N 1
ATOM 1588 C CA . ASP A 1 226 ? 13.152 23.548 28.396 1.00 26.54 216 ASP A CA 1
ATOM 1589 C C . ASP A 1 226 ? 12.978 25.020 28.752 1.00 27.22 216 ASP A C 1
ATOM 1590 O O . ASP A 1 226 ? 11.919 25.647 28.488 1.00 27.04 216 ASP A O 1
ATOM 1595 N N . ASP A 1 227 ? 14.000 25.605 29.363 1.00 27.33 217 ASP A N 1
ATOM 1596 C CA A ASP A 1 227 ? 13.974 26.995 29.824 0.50 27.88 217 ASP A CA 1
ATOM 1597 C CA B ASP A 1 227 ? 13.882 26.989 29.826 0.50 27.93 217 ASP A CA 1
ATOM 1598 C C . ASP A 1 227 ? 13.787 28.007 28.677 1.00 27.35 217 ASP A C 1
ATOM 1599 O O . ASP A 1 227 ? 13.040 28.984 28.771 1.00 27.49 217 ASP A O 1
ATOM 1608 N N . LEU A 1 228 ? 14.499 27.796 27.574 1.00 26.27 218 LEU A N 1
ATOM 1609 C CA . LEU A 1 228 ? 14.385 28.677 26.465 1.00 26.01 218 LEU A CA 1
ATOM 1610 C C . LEU A 1 228 ? 13.018 28.548 25.792 1.00 25.63 218 LEU A C 1
ATOM 1611 O O . LEU A 1 228 ? 12.446 29.551 25.386 1.00 26.84 218 LEU A O 1
ATOM 1616 N N . ARG A 1 229 ? 12.465 27.344 25.724 1.00 26.07 219 ARG A N 1
ATOM 1617 C CA . ARG A 1 229 ? 11.098 27.217 25.152 1.00 25.25 219 ARG A CA 1
ATOM 1618 C C . ARG A 1 229 ? 10.056 27.964 25.988 1.00 26.15 219 ARG A C 1
ATOM 1619 O O . ARG A 1 229 ? 9.144 28.554 25.416 1.00 26.78 219 ARG A O 1
ATOM 1627 N N . GLU A 1 230 ? 10.223 28.000 27.301 1.00 26.84 220 GLU A N 1
ATOM 1628 C CA . GLU A 1 230 ? 9.322 28.761 28.199 1.00 27.79 220 GLU A CA 1
ATOM 1629 C C . GLU A 1 230 ? 9.412 30.273 27.992 1.00 28.74 220 GLU A C 1
ATOM 1630 O O . GLU A 1 230 ? 8.489 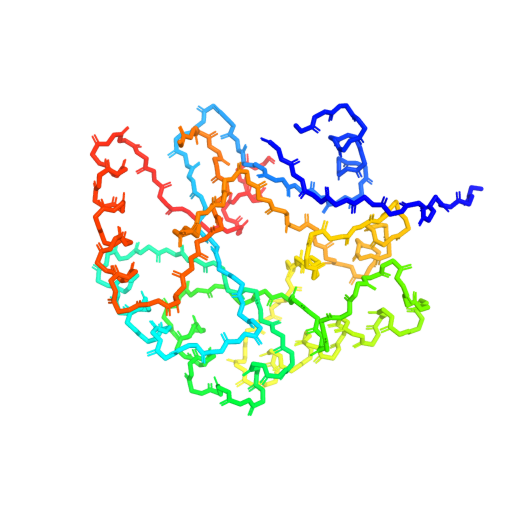31.030 28.346 1.00 29.17 220 GLU A O 1
ATOM 1636 N N . LYS A 1 231 ? 10.532 30.735 27.430 1.00 28.71 221 LYS A N 1
ATOM 1637 C CA . LYS A 1 231 ? 10.699 32.132 27.065 1.00 30.66 221 LYS A CA 1
ATOM 1638 C C . LYS A 1 231 ? 10.307 32.449 25.614 1.00 29.60 221 LYS A C 1
ATOM 1639 O O . LYS A 1 231 ? 10.542 33.562 25.132 1.00 31.84 221 LYS A O 1
ATOM 1645 N N . GLY A 1 232 ? 9.680 31.503 24.930 1.00 28.10 222 GLY A N 1
ATOM 1646 C CA . GLY A 1 232 ? 9.120 31.732 23.611 1.00 28.57 222 GLY A CA 1
ATOM 1647 C C . GLY A 1 232 ? 10.076 31.442 22.475 1.00 28.37 222 GLY A C 1
ATOM 1648 O O . GLY A 1 232 ? 9.734 31.681 21.302 1.00 28.57 222 GLY A O 1
ATOM 1649 N N . TYR A 1 233 ? 11.255 30.898 22.794 1.00 27.42 223 TYR A N 1
ATOM 1650 C CA . TYR A 1 233 ? 12.220 30.562 21.734 1.00 27.16 223 TYR A CA 1
ATOM 1651 C C . TYR A 1 233 ? 11.868 29.286 21.001 1.00 26.61 22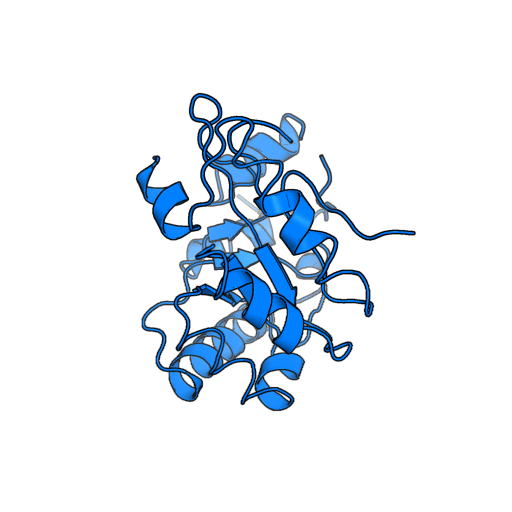3 TYR A C 1
ATOM 1652 O O . TYR A 1 233 ? 11.297 28.347 21.563 1.00 26.33 223 TYR A O 1
ATOM 1661 N N . HIS A 1 234 ? 12.251 29.247 19.731 1.00 27.14 224 HIS A N 1
ATOM 1662 C CA . HIS A 1 234 ? 12.063 28.077 18.880 1.00 27.69 224 HIS A CA 1
ATOM 1663 C C . HIS A 1 234 ? 13.422 27.640 18.378 1.00 26.91 224 HIS A C 1
ATOM 1664 O O . HIS A 1 234 ? 14.161 28.463 17.875 1.00 26.90 224 HIS A O 1
ATOM 1671 N N . PHE A 1 235 ? 13.708 26.356 18.497 1.00 26.21 225 PHE A N 1
ATOM 1672 C CA . PHE A 1 235 ? 14.970 25.782 18.018 1.00 25.69 225 PHE A CA 1
ATOM 1673 C C . PHE A 1 235 ? 14.822 25.301 16.590 1.00 26.14 225 PHE A C 1
ATOM 1674 O O . PHE A 1 235 ? 13.990 24.414 16.301 1.00 27.48 225 PHE A O 1
ATOM 1682 N N . LYS A 1 236 ? 15.655 25.847 15.715 1.00 25.31 226 LYS A N 1
ATOM 1683 C CA . LYS A 1 236 ? 15.569 25.638 14.290 1.00 26.42 226 LYS A CA 1
ATOM 1684 C C . LYS A 1 236 ? 16.901 25.125 13.723 1.00 25.57 226 LYS A C 1
ATOM 1685 O O . LYS A 1 236 ? 17.914 25.077 14.430 1.00 24.24 226 LYS A O 1
ATOM 1691 N N . SER A 1 237 ? 16.879 24.734 12.456 1.00 25.92 227 SER A N 1
ATOM 1692 C CA . SER A 1 237 ? 18.077 24.233 11.769 1.00 25.12 227 SER A CA 1
ATOM 1693 C C . SER A 1 237 ? 18.760 25.316 10.964 1.00 24.95 227 SER A C 1
ATOM 1694 O O . SER A 1 237 ? 18.178 26.356 10.678 1.00 26.78 227 SER A O 1
ATOM 1697 N N . LEU A 1 238 ? 20.001 25.058 10.559 1.00 23.87 228 LEU A N 1
ATOM 1698 C CA . LEU A 1 238 ? 20.737 26.013 9.726 1.00 24.31 228 LEU A CA 1
ATOM 1699 C C . LEU A 1 238 ? 20.087 26.160 8.341 1.00 25.65 228 LEU A C 1
ATOM 1700 O O . LEU A 1 238 ? 20.162 27.216 7.758 1.00 27.51 228 LEU A O 1
ATOM 1705 N N . ASP A 1 239 ? 19.449 25.107 7.850 1.00 27.07 229 ASP A N 1
ATOM 1706 C CA . ASP A 1 239 ? 18.586 25.218 6.642 1.00 28.79 229 ASP A CA 1
ATOM 1707 C C . ASP A 1 239 ? 17.461 26.257 6.864 1.00 30.16 229 ASP A C 1
ATOM 1708 O O . ASP A 1 239 ? 17.127 27.060 5.963 1.00 31.54 229 ASP A O 1
ATOM 1713 N N . ASP A 1 240 ? 16.846 26.241 8.043 1.00 30.31 230 ASP A N 1
ATOM 1714 C CA . ASP A 1 240 ? 15.788 27.208 8.382 1.00 30.98 230 ASP A CA 1
ATOM 1715 C C . ASP A 1 240 ? 16.350 28.626 8.411 1.00 31.28 230 ASP A C 1
ATOM 1716 O O . ASP A 1 240 ? 15.702 29.591 7.952 1.00 32.60 230 ASP A O 1
ATOM 1721 N N . LEU A 1 241 ? 17.571 28.763 8.926 1.00 30.82 231 LEU A N 1
ATOM 1722 C CA . LEU A 1 241 ? 18.228 30.047 9.021 1.00 31.71 231 LEU A CA 1
ATOM 1723 C C . LEU A 1 241 ? 18.327 30.659 7.629 1.00 33.42 231 LEU A C 1
ATOM 1724 O O . LEU A 1 241 ? 17.933 31.806 7.425 1.00 32.99 231 LEU A O 1
ATOM 1729 N N . VAL A 1 242 ? 18.877 29.889 6.701 1.00 34.61 232 VAL A N 1
ATOM 1730 C CA . VAL A 1 242 ? 19.048 30.374 5.336 1.00 36.58 232 VAL A CA 1
ATOM 1731 C C . VAL A 1 242 ? 17.695 30.822 4.749 1.00 39.02 232 VAL A C 1
ATOM 1732 O O . VAL A 1 242 ? 17.600 31.903 4.144 1.00 38.89 232 VAL A O 1
ATOM 1736 N N . LYS A 1 243 ? 16.657 30.007 4.932 1.00 41.92 233 LYS A N 1
ATOM 1737 C CA . LYS A 1 243 ? 15.300 30.377 4.488 1.00 44.47 233 LYS A CA 1
ATOM 1738 C C . LYS A 1 243 ? 14.731 31.598 5.218 1.00 46.49 233 LYS A C 1
ATOM 1739 O O . LYS A 1 243 ? 14.048 32.416 4.592 1.00 47.22 233 LYS A O 1
ATOM 1745 N N . SER A 1 244 ? 14.989 31.718 6.525 1.00 48.43 234 SER A N 1
ATOM 1746 C CA . SER A 1 244 ? 14.641 32.931 7.307 1.00 50.22 234 SER A CA 1
ATOM 1747 C C . SER A 1 244 ? 15.176 34.183 6.637 1.00 51.30 234 SER A C 1
ATOM 1748 O O . SER A 1 244 ? 14.793 35.308 6.990 1.00 51.81 234 SER A O 1
ATOM 1751 N N . ASN A 1 245 ? 16.123 33.980 5.727 1.00 52.28 235 ASN A N 1
ATOM 1752 C CA . ASN A 1 245 ? 16.481 34.966 4.735 1.00 53.53 235 ASN A CA 1
ATOM 1753 C C . ASN A 1 245 ? 17.439 36.006 5.300 1.00 53.91 235 ASN A C 1
ATOM 1754 O O . ASN A 1 245 ? 18.651 35.768 5.338 1.00 54.62 235 ASN A O 1
#

CATH classification: 3.20.20.370